Protein 7YDT (pdb70)

Secondary structure (P-SEA, 3-state):
cccccaaaaaaaccccccccccccccccbbbbbbbcccbbbbccccccccccaaaaaaaaaaaaccccccccccccccccaaaaaaaaaaac/cccccaaaaaaaccccccccccccccccbbbbbbbcccbbbbccccccccccaaaaaaaaaaacccccccccccccccccaaaaaaaaaaac

InterPro domains:
  IPR000555 JAB1/MPN/MOV34 metalloenzyme domain [PF01398] (257-356)
  IPR037518 MPN domain [PS50249] (258-393)
  IPR040843 Restriction enzyme adenine methylase associated [PF18755] (59-157)
  IPR050242 JAMM/MPN+ metalloenzymes, peptidase M67A [PTHR10410] (207-485)

Radius of gyration: 17.28 Å; Cα contacts (8 Å, |Δi|>4): 333; chains: 2; bounding box: 40×44×42 Å

B-factor: mean 37.99, std 8.23, range [21.2, 70.8]

Organism: Mus musculus (NCBI:txid10090)

Structure (mmCIF, N/CA/C/O backbone):
data_7YDT
#
_entry.id   7YDT
#
_cell.length_a   37.677
_cell.length_b   62.838
_cell.length_c   112.619
_cell.angle_alpha   90.000
_cell.angle_beta   90.000
_cell.angle_gamma   90.000
#
_symmetry.space_group_name_H-M   'P 21 2 21'
#
loop_
_entity.id
_entity.type
_entity.pdbx_description
1 polymer 'MPN domain containing protein'
2 water water
#
loop_
_atom_site.group_PDB
_atom_site.id
_atom_site.type_symbol
_atom_site.label_atom_id
_atom_site.label_alt_id
_atom_site.label_comp_id
_atom_site.label_asym_id
_atom_site.label_entity_id
_atom_site.label_seq_id
_atom_site.pdbx_PDB_ins_code
_atom_site.Cartn_x
_atom_site.Cartn_y
_atom_site.Cartn_z
_atom_site.occupancy
_atom_site.B_iso_or_equiv
_atom_site.auth_seq_id
_atom_site.auth_comp_id
_atom_site.auth_asym_id
_atom_site.auth_atom_id
_atom_site.pdbx_PDB_model_num
ATOM 1 N N . ARG A 1 63 ? 12.338 -30.465 -2.346 1.000 54.489 62 ARG A N 1
ATOM 2 C CA . ARG A 1 63 ? 12.150 -29.786 -3.670 1.000 54.384 62 ARG A CA 1
ATOM 3 C C . ARG A 1 63 ? 12.960 -28.483 -3.698 1.000 53.343 62 ARG A C 1
ATOM 4 O O . ARG A 1 63 ? 13.697 -28.267 -4.683 1.000 54.356 62 ARG A O 1
ATOM 6 N N . ARG A 1 64 ? 12.826 -27.656 -2.654 0.700 50.589 63 ARG A N 1
ATOM 7 C CA . ARG A 1 64 ? 13.566 -26.376 -2.476 0.700 48.407 63 ARG A CA 1
ATOM 8 C C . ARG A 1 64 ? 15.078 -26.639 -2.491 0.700 46.113 63 ARG A C 1
ATOM 9 O O . ARG A 1 64 ? 15.819 -25.770 -2.988 0.700 45.875 63 ARG A O 1
ATOM 10 N N . ALA A 1 65 ? 15.510 -27.792 -1.967 1.000 44.149 64 ALA A N 1
ATOM 11 C CA . ALA A 1 65 ? 16.928 -28.224 -1.891 1.000 43.905 64 ALA A CA 1
ATOM 12 C C . ALA A 1 65 ? 17.544 -28.293 -3.296 1.000 42.704 64 ALA A C 1
ATOM 14 N N . VAL A 1 66 ? 16.734 -28.687 -4.286 1.000 42.745 65 VAL A N 1
ATOM 15 C CA . VAL A 1 66 ? 17.157 -28.848 -5.710 1.000 42.374 65 VAL A CA 1
ATOM 16 C C . VAL A 1 66 ? 17.240 -27.453 -6.343 1.000 40.383 65 VAL A C 1
ATOM 17 O O . VAL A 1 66 ? 16.216 -26.958 -6.840 1.000 41.771 65 VAL A O 1
ATOM 21 N N . THR A 1 67 ? 18.427 -26.847 -6.306 1.000 38.319 66 THR A N 1
ATOM 22 C CA . THR A 1 67 ? 18.714 -25.478 -6.809 1.000 37.544 66 THR A CA 1
ATOM 23 C C . THR A 1 67 ? 19.368 -25.575 -8.191 1.000 36.433 66 THR A C 1
ATOM 24 O O . THR A 1 67 ? 19.725 -26.701 -8.597 1.000 34.557 66 THR A O 1
ATOM 28 N N . LEU A 1 68 ? 19.526 -24.438 -8.875 1.000 35.737 67 LEU A N 1
ATOM 29 C CA . LEU A 1 68 ? 20.271 -24.341 -10.158 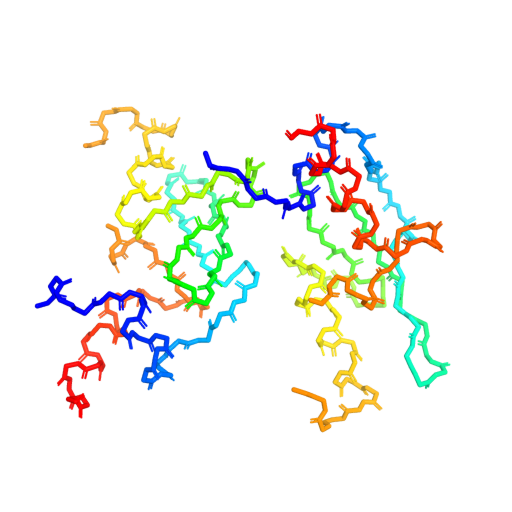1.000 36.210 67 LEU A CA 1
ATOM 30 C C . LEU A 1 68 ? 21.699 -24.856 -9.944 1.000 37.139 67 LEU A C 1
ATOM 31 O O . LEU A 1 68 ? 22.204 -25.561 -10.834 1.000 37.254 67 LEU A O 1
ATOM 36 N N . ARG A 1 69 ? 22.311 -24.523 -8.802 1.000 38.950 68 ARG A N 1
ATOM 37 C CA . ARG A 1 69 ? 23.666 -24.994 -8.402 1.000 40.940 68 ARG A CA 1
ATOM 38 C C . ARG A 1 69 ? 23.711 -26.526 -8.479 1.000 40.433 68 ARG A C 1
ATOM 39 O O . ARG A 1 69 ? 24.661 -27.058 -9.087 1.000 41.384 68 ARG A O 1
ATOM 44 N N . VAL A 1 70 ? 22.719 -27.197 -7.887 1.000 39.277 69 VAL A N 1
ATOM 45 C CA . VAL A 1 70 ? 22.634 -28.687 -7.814 1.000 39.257 69 VAL A CA 1
ATOM 46 C C . VAL A 1 70 ? 22.453 -29.247 -9.231 1.000 38.943 69 VAL A C 1
A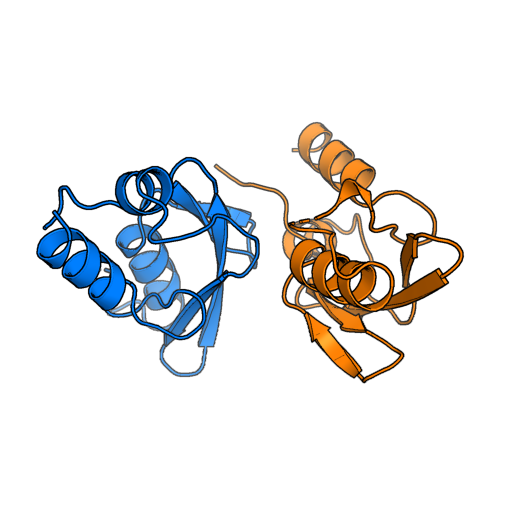TOM 47 O O . VAL A 1 70 ? 23.147 -30.227 -9.566 1.000 38.562 69 VAL A O 1
ATOM 51 N N . LEU A 1 71 ? 21.555 -28.651 -10.026 1.000 37.786 70 LEU A N 1
ATOM 52 C CA . LEU A 1 71 ? 21.242 -29.092 -11.413 1.000 37.013 70 LEU A CA 1
ATOM 53 C C . LEU A 1 71 ? 22.488 -28.944 -12.296 1.000 37.218 70 LEU A C 1
ATOM 54 O O . LEU A 1 71 ? 22.715 -29.829 -13.145 1.000 37.426 70 LEU A O 1
ATOM 59 N N . LEU A 1 72 ? 23.266 -27.876 -12.096 1.000 37.451 71 LEU A N 1
ATOM 60 C CA . LEU A 1 72 ? 24.535 -27.616 -12.830 1.000 38.005 71 LEU A CA 1
ATOM 61 C C . LEU A 1 72 ? 25.578 -28.678 -12.456 1.000 38.474 71 LEU A C 1
ATOM 62 O O . LEU A 1 72 ? 26.187 -29.252 -13.382 1.000 37.823 71 LEU A O 1
ATOM 67 N N . LYS A 1 73 ? 25.754 -28.937 -11.155 1.000 39.045 72 LYS A N 1
ATOM 68 C CA . LYS A 1 73 ? 26.755 -29.892 -10.601 1.000 40.976 72 LYS A CA 1
ATOM 69 C C . LYS A 1 73 ? 26.536 -31.293 -11.192 1.000 41.475 72 LYS A C 1
ATOM 70 O O . LYS A 1 73 ? 27.536 -31.922 -11.584 1.000 43.942 72 LYS A O 1
ATOM 72 N N . ASP A 1 74 ? 25.282 -31.751 -11.268 1.000 42.788 73 ASP A N 1
ATOM 73 C CA . ASP A 1 74 ? 24.912 -33.107 -11.763 1.000 44.338 73 ASP A CA 1
ATOM 74 C C . ASP A 1 74 ? 24.568 -33.047 -13.257 1.000 44.925 73 ASP A C 1
ATOM 75 O O . ASP A 1 74 ? 24.102 -34.073 -13.793 1.000 44.135 73 ASP A O 1
ATOM 80 N N . GLU A 1 75 ? 24.781 -31.889 -13.893 1.000 46.426 74 GLU A N 1
ATOM 81 C CA . GLU A 1 75 ? 24.801 -31.697 -15.371 1.000 46.537 74 GLU A CA 1
ATOM 82 C C . GLU A 1 75 ? 23.412 -31.950 -15.973 1.000 44.255 74 GLU A C 1
ATOM 83 O O . GLU A 1 75 ? 23.347 -32.395 -17.132 1.000 44.832 74 GLU A O 1
ATOM 89 N N . LEU A 1 76 ? 22.345 -31.662 -15.221 1.000 43.303 75 LEU A N 1
ATOM 90 C CA . LEU A 1 76 ? 20.958 -31.549 -15.750 1.000 42.784 75 LEU A CA 1
ATOM 91 C C . LEU A 1 76 ? 20.873 -30.294 -16.630 1.000 41.589 75 LEU A C 1
ATOM 92 O O . LEU A 1 76 ? 20.134 -30.323 -17.630 1.000 39.833 75 LEU A O 1
ATOM 97 N N . LEU A 1 77 ? 21.593 -29.236 -16.240 1.000 40.715 76 LEU A N 1
ATOM 98 C CA . LEU A 1 77 ? 21.694 -27.937 -16.959 1.000 40.952 76 LEU A CA 1
ATOM 99 C C . LEU A 1 77 ? 23.164 -27.659 -17.288 1.000 40.384 76 LEU A C 1
ATOM 100 O O . LEU A 1 77 ? 24.039 -28.172 -16.570 1.000 40.715 76 LEU A O 1
ATOM 105 N N . GLU A 1 78 ? 23.410 -26.870 -18.335 1.000 40.835 77 GLU A N 1
ATOM 106 C CA . GLU A 1 78 ? 24.738 -26.288 -18.662 1.000 41.395 77 GLU A CA 1
ATOM 107 C C . GLU A 1 78 ? 24.686 -24.788 -18.390 1.000 38.165 77 GLU A C 1
ATOM 108 O O . GLU A 1 78 ? 23.642 -24.165 -18.565 1.000 36.679 77 GLU A O 1
ATOM 114 N N . PRO A 1 79 ? 25.804 -24.155 -17.971 1.000 36.524 78 PRO A N 1
ATOM 115 C CA . PRO A 1 79 ? 25.852 -22.699 -17.864 1.000 35.173 78 PRO A CA 1
ATOM 116 C C . PRO A 1 79 ? 25.826 -22.124 -19.285 1.000 34.023 78 PRO A C 1
ATOM 117 O O . PRO A 1 79 ? 26.055 -22.874 -20.220 1.000 32.484 78 PRO A O 1
ATOM 121 N N . GLY A 1 80 ? 25.536 -20.831 -19.424 1.000 33.261 79 GLY A N 1
ATOM 122 C CA . GLY A 1 80 ? 25.552 -20.166 -20.738 1.000 32.463 79 GLY A CA 1
ATOM 123 C C . GLY A 1 80 ? 24.809 -18.847 -20.731 1.000 31.717 79 GLY A C 1
ATOM 124 O O . GLY A 1 80 ? 23.987 -18.617 -19.814 1.000 30.692 79 GLY A O 1
ATOM 125 N N . GLU A 1 81 ? 25.094 -18.021 -21.736 1.000 30.738 80 GLU A N 1
ATOM 126 C CA . GLU A 1 81 ? 24.444 -16.709 -21.963 1.000 31.198 80 GLU A CA 1
ATOM 127 C C . GLU A 1 81 ? 23.087 -16.932 -22.635 1.000 30.578 80 GLU A C 1
ATOM 128 O O . GLU A 1 81 ? 23.020 -17.759 -23.565 1.000 30.526 80 GLU A O 1
ATOM 134 N N . GLY A 1 82 ? 22.061 -16.215 -22.170 1.000 30.072 81 GLY A N 1
ATOM 135 C CA . GLY A 1 82 ? 20.721 -16.142 -22.785 1.000 30.134 81 GLY A CA 1
ATOM 136 C C . GLY A 1 82 ? 20.012 -17.487 -22.867 1.000 30.207 81 GLY A C 1
ATOM 137 O O . GLY A 1 82 ? 19.158 -17.627 -23.764 1.000 31.084 81 GLY A O 1
ATOM 138 N N . VAL A 1 83 ? 20.310 -18.425 -21.958 1.000 29.626 82 VAL A N 1
ATOM 139 C CA . VAL A 1 83 ? 19.707 -19.796 -21.944 1.000 30.219 82 VAL A CA 1
ATOM 140 C C . VAL A 1 83 ? 18.450 -19.808 -21.061 1.000 30.562 82 VAL A C 1
ATOM 141 O O . VAL A 1 83 ? 17.690 -20.797 -21.146 1.000 31.834 82 VAL A O 1
ATOM 145 N N . LEU A 1 84 ? 18.246 -18.777 -20.235 1.000 29.186 83 LEU A N 1
ATOM 146 C CA . LEU A 1 84 ? 17.029 -18.624 -19.394 1.000 29.394 83 LEU A CA 1
ATOM 147 C C . LEU A 1 84 ? 16.129 -17.543 -20.003 1.000 30.110 83 LEU A C 1
ATOM 148 O O . LEU A 1 84 ? 16.669 -16.530 -20.498 1.000 29.921 83 LEU A O 1
ATOM 153 N N . SER A 1 85 ? 14.810 -17.750 -19.960 1.000 30.088 84 SER A N 1
ATOM 154 C CA . SER A 1 85 ? 13.798 -16.807 -20.503 1.000 30.759 84 SER A CA 1
ATOM 155 C C . SER A 1 85 ? 12.536 -16.815 -19.634 1.000 30.240 84 SER A C 1
ATOM 156 O O . SER A 1 85 ? 12.189 -17.882 -19.084 1.000 28.475 84 SER A O 1
ATOM 159 N N . ILE A 1 86 ? 11.905 -15.646 -19.512 1.000 31.105 85 ILE A N 1
ATOM 160 C CA . ILE A 1 86 ? 10.526 -15.449 -18.977 1.000 32.639 85 ILE A CA 1
ATOM 161 C C . ILE A 1 86 ? 9.717 -14.713 -20.049 1.000 34.457 85 ILE A C 1
ATOM 162 O O . ILE A 1 86 ? 10.256 -13.746 -20.628 1.000 33.846 85 ILE A O 1
ATOM 167 N N . TYR A 1 87 ? 8.489 -15.169 -20.308 1.000 36.520 86 TYR A N 1
ATOM 168 C CA . TYR A 1 87 ? 7.441 -14.415 -21.040 1.000 39.091 86 TYR A CA 1
ATOM 169 C C . TYR A 1 87 ? 6.318 -14.085 -20.055 1.000 38.406 86 TYR A C 1
ATOM 170 O O . TYR A 1 87 ? 5.760 -15.019 -19.456 1.000 38.161 86 TYR A O 1
ATOM 179 N N . TYR A 1 88 ? 6.005 -12.800 -19.887 1.000 38.390 87 TYR A N 1
ATOM 180 C CA . TYR A 1 88 ? 4.895 -12.326 -19.025 1.000 37.975 87 TYR A CA 1
ATOM 181 C C . TYR A 1 88 ? 4.206 -11.122 -19.677 1.000 38.111 87 TYR A C 1
ATOM 182 O O . TYR A 1 88 ? 4.868 -10.084 -19.881 1.000 36.354 87 TYR A O 1
ATOM 191 N N . LEU A 1 89 ? 2.911 -11.282 -19.985 1.000 37.784 88 LEU A N 1
ATOM 192 C CA . LEU A 1 89 ? 2.000 -10.243 -20.540 1.000 37.235 88 LEU A CA 1
ATOM 193 C C . LEU A 1 89 ? 2.719 -9.430 -21.623 1.000 36.372 88 LEU A C 1
ATOM 194 O O . LEU A 1 89 ? 2.772 -8.195 -21.500 1.000 37.457 88 LEU A O 1
ATOM 199 N N . GLY A 1 90 ? 3.246 -10.111 -22.642 1.000 36.676 89 GLY A N 1
ATOM 200 C CA . GLY A 1 90 ? 3.802 -9.487 -23.858 1.000 38.174 89 GLY A CA 1
ATOM 201 C C . GLY A 1 90 ? 5.304 -9.251 -23.783 1.000 38.767 89 GLY A C 1
ATOM 202 O O . GLY A 1 90 ? 5.922 -9.122 -24.863 1.000 39.457 89 GLY A O 1
ATOM 203 N N . ARG A 1 91 ? 5.881 -9.184 -22.577 1.000 37.497 90 ARG A N 1
ATOM 204 C CA . ARG A 1 91 ? 7.313 -8.834 -22.373 1.000 36.596 90 ARG A CA 1
ATOM 205 C C . ARG A 1 91 ? 8.149 -10.109 -22.222 1.000 35.928 90 ARG A C 1
ATOM 206 O O . ARG A 1 91 ? 7.779 -10.979 -21.405 1.000 35.322 90 ARG A O 1
ATOM 214 N N . LYS A 1 92 ? 9.243 -10.193 -22.983 1.000 34.315 91 LYS A N 1
ATOM 215 C CA . LYS A 1 92 ? 10.246 -11.286 -22.916 1.000 34.150 91 LYS A CA 1
ATOM 216 C C . LYS A 1 92 ? 11.441 -10.790 -22.090 1.000 32.010 91 LYS A C 1
ATOM 217 O O . LYS A 1 92 ? 11.894 -9.657 -22.329 1.000 30.861 91 LYS A O 1
ATOM 221 N N . PHE A 1 93 ? 11.900 -11.600 -21.133 1.000 30.224 92 PHE A N 1
ATOM 222 C CA . PHE A 1 93 ? 13.116 -11.363 -20.310 1.000 28.390 92 PHE A CA 1
ATOM 223 C C . PHE A 1 93 ? 14.104 -12.503 -20.573 1.000 27.567 92 PHE A C 1
ATOM 224 O O . PHE A 1 93 ? 13.669 -13.672 -20.563 1.000 26.149 92 PHE A O 1
ATOM 232 N N . THR A 1 94 ? 15.379 -12.172 -20.805 1.000 27.292 93 THR A N 1
ATOM 233 C CA . THR A 1 94 ? 16.470 -13.137 -21.115 1.000 27.742 93 THR A CA 1
ATOM 234 C C . THR A 1 94 ? 17.515 -13.110 -19.994 1.000 27.706 93 THR A C 1
ATOM 235 O O . THR A 1 94 ? 17.894 -11.998 -19.557 1.000 26.269 93 THR A O 1
ATOM 239 N N . GLY A 1 95 ? 17.974 -14.288 -19.561 1.000 26.904 94 GLY A N 1
ATOM 240 C CA . GLY A 1 95 ? 18.929 -14.442 -18.448 1.000 26.245 94 GLY A CA 1
ATOM 241 C C . GLY A 1 95 ? 20.123 -15.304 -18.822 1.000 26.016 94 GLY A C 1
ATOM 242 O O . GLY A 1 95 ? 19.937 -16.308 -19.543 1.000 25.808 94 GLY A O 1
ATOM 243 N N . ASP A 1 96 ? 21.311 -14.930 -18.342 1.000 25.862 95 ASP A N 1
ATOM 244 C CA . ASP A 1 96 ? 22.543 -15.757 -18.426 1.000 25.475 95 ASP A CA 1
ATOM 245 C C . ASP A 1 96 ? 22.611 -16.618 -17.162 1.000 25.569 95 ASP A C 1
ATOM 246 O O . ASP A 1 96 ? 22.375 -16.070 -16.070 1.000 25.027 95 ASP A O 1
ATOM 251 N N . LEU A 1 97 ? 22.877 -17.918 -17.312 1.000 26.136 96 LEU A N 1
ATOM 252 C CA . LEU A 1 97 ? 23.067 -18.855 -16.173 1.000 27.881 96 LEU A CA 1
ATOM 253 C C . LEU A 1 97 ? 24.568 -18.985 -15.901 1.000 29.249 96 LEU A C 1
ATOM 254 O O . LEU A 1 97 ? 25.283 -19.503 -16.777 1.000 28.662 96 LEU A O 1
ATOM 259 N N . GLN A 1 98 ? 25.013 -18.501 -14.741 1.000 31.319 97 GLN A N 1
ATOM 260 C CA . GLN A 1 98 ? 26.425 -18.576 -14.282 1.000 33.670 97 GLN A CA 1
ATOM 261 C C . GLN A 1 98 ? 26.675 -19.968 -13.691 1.000 34.759 97 GLN A C 1
ATOM 262 O O . GLN A 1 98 ? 25.693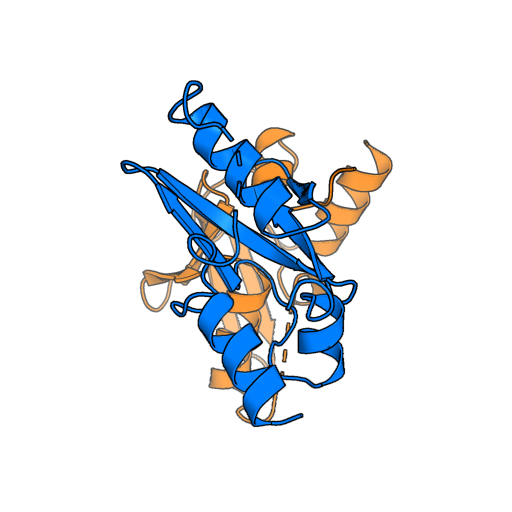 -20.625 -13.277 1.000 33.070 97 GLN A O 1
ATOM 268 N N . LEU A 1 99 ? 27.939 -20.400 -13.648 1.000 36.984 98 LEU A N 1
ATOM 269 C CA . LEU A 1 99 ? 28.334 -21.734 -13.117 1.000 39.180 98 LEU A CA 1
ATOM 270 C C . LEU A 1 99 ? 27.956 -21.833 -11.632 1.000 38.396 98 LEU A C 1
ATOM 271 O O . LEU A 1 99 ? 27.657 -22.951 -11.182 1.000 39.882 98 LEU A O 1
ATOM 276 N N . ASP A 1 100 ? 27.928 -20.705 -10.913 1.000 37.760 99 ASP A N 1
ATOM 277 C CA . ASP A 1 100 ? 27.603 -20.646 -9.461 1.000 38.368 99 ASP A CA 1
ATOM 278 C C . ASP A 1 100 ? 26.082 -20.710 -9.242 1.000 37.143 99 ASP A C 1
ATOM 279 O O . ASP A 1 100 ? 25.665 -20.708 -8.069 1.000 37.262 99 ASP A O 1
ATOM 284 N N . GLY A 1 101 ? 25.283 -20.751 -10.315 1.000 35.572 100 GLY A N 1
ATOM 285 C CA . GLY A 1 101 ? 23.816 -20.915 -10.249 1.000 34.664 100 GLY A CA 1
ATOM 286 C C . GLY A 1 101 ? 23.072 -19.587 -10.196 1.000 34.149 100 GLY A C 1
ATOM 287 O O . GLY A 1 101 ? 21.823 -19.617 -10.174 1.000 34.164 100 GLY A O 1
ATOM 288 N N . ARG A 1 102 ? 23.789 -18.460 -10.179 1.000 33.842 101 ARG A N 1
ATOM 289 C CA . ARG A 1 102 ? 23.186 -17.099 -10.192 1.000 34.824 101 ARG A CA 1
ATOM 290 C C . ARG A 1 102 ? 22.752 -16.750 -11.621 1.000 32.773 101 ARG A C 1
ATOM 291 O O . ARG A 1 102 ? 23.324 -17.320 -12.574 1.000 30.995 101 ARG A O 1
ATOM 299 N N . ILE A 1 103 ? 21.770 -15.852 -11.748 1.000 30.430 102 ILE A N 1
ATOM 300 C CA . ILE A 1 103 ? 21.141 -15.448 -13.041 1.000 29.352 102 ILE A CA 1
ATOM 301 C C . ILE A 1 103 ? 21.486 -13.984 -13.320 1.000 28.814 102 ILE A C 1
ATOM 302 O O . ILE A 1 103 ? 21.242 -13.142 -12.435 1.000 28.955 102 ILE A O 1
ATOM 307 N N . VAL A 1 104 ? 22.022 -13.700 -14.509 1.000 27.696 103 VAL A N 1
ATOM 308 C CA . VAL A 1 104 ? 22.265 -12.315 -15.005 1.000 27.962 103 VAL A CA 1
ATOM 309 C C . VAL A 1 104 ? 21.111 -11.936 -15.937 1.000 27.526 103 VAL A C 1
ATOM 310 O O . VAL A 1 104 ? 20.986 -12.563 -17.005 1.000 27.822 103 VAL A O 1
ATOM 314 N N . TRP A 1 105 ? 20.300 -10.954 -15.545 1.000 27.069 104 TRP A N 1
ATOM 315 C CA . TRP A 1 105 ? 19.266 -10.352 -16.424 1.000 27.961 104 TRP A CA 1
ATOM 316 C C . TRP A 1 105 ? 19.979 -9.513 -17.489 1.000 27.649 104 TRP A C 1
ATOM 317 O O . TRP A 1 105 ? 20.609 -8.506 -17.119 1.000 28.562 104 TRP A O 1
ATOM 328 N N . GLN A 1 106 ? 19.903 -9.936 -18.753 1.000 27.840 105 GLN A N 1
ATOM 329 C CA . GLN A 1 106 ? 20.694 -9.366 -19.877 1.000 28.458 105 GLN A CA 1
ATOM 330 C C . GLN A 1 106 ? 20.440 -7.859 -20.013 1.000 28.358 105 GLN A C 1
ATOM 331 O O . GLN A 1 106 ? 21.405 -7.136 -20.328 1.000 28.161 105 GLN A O 1
ATOM 337 N N . GLU A 1 107 ? 19.200 -7.403 -19.797 1.000 28.494 106 GLU A N 1
ATOM 338 C CA . GLU A 1 107 ? 18.773 -6.011 -20.103 1.000 28.726 106 GLU A CA 1
ATOM 339 C C . GLU A 1 107 ? 19.536 -5.014 -19.222 1.000 28.357 106 GLU A C 1
ATOM 340 O O . GLU A 1 107 ? 19.946 -3.969 -19.760 1.000 29.243 106 GLU A O 1
ATOM 346 N N . THR A 1 108 ? 19.714 -5.316 -17.930 1.000 27.833 107 THR A N 1
ATOM 347 C CA . THR A 1 108 ? 20.321 -4.401 -16.923 1.000 27.888 107 THR A CA 1
ATOM 348 C C . THR A 1 108 ? 21.656 -4.940 -16.392 1.000 27.837 107 THR A C 1
ATOM 349 O O . THR A 1 108 ? 22.399 -4.141 -15.803 1.000 27.491 107 THR A O 1
ATOM 353 N N . GLY A 1 109 ? 21.931 -6.239 -16.552 1.000 27.668 108 GLY A N 1
ATOM 354 C CA . GLY A 1 109 ? 23.123 -6.905 -15.992 1.000 27.540 108 GLY A CA 1
ATOM 355 C C . GLY A 1 109 ? 22.977 -7.194 -14.505 1.000 28.480 108 GLY A C 1
ATOM 356 O O . GLY A 1 109 ? 23.962 -7.650 -13.897 1.000 27.509 108 GLY A O 1
ATOM 357 N N . GLN A 1 110 ? 21.796 -6.953 -13.926 1.000 29.398 109 GLN A N 1
ATOM 358 C CA . GLN A 1 110 ? 21.524 -7.215 -12.488 1.000 30.578 109 GLN A CA 1
ATOM 359 C C . GLN A 1 110 ? 21.608 -8.724 -12.245 1.000 30.647 109 GLN A C 1
ATOM 360 O O . GLN A 1 110 ? 21.033 -9.485 -13.046 1.000 30.291 109 GLN A O 1
ATOM 366 N N . VAL A 1 111 ? 22.310 -9.129 -11.185 1.000 31.373 110 VAL A N 1
ATOM 367 C CA . VAL A 1 111 ? 22.536 -10.556 -10.813 1.000 32.145 110 VAL A CA 1
ATOM 368 C C . VAL A 1 111 ? 21.494 -10.94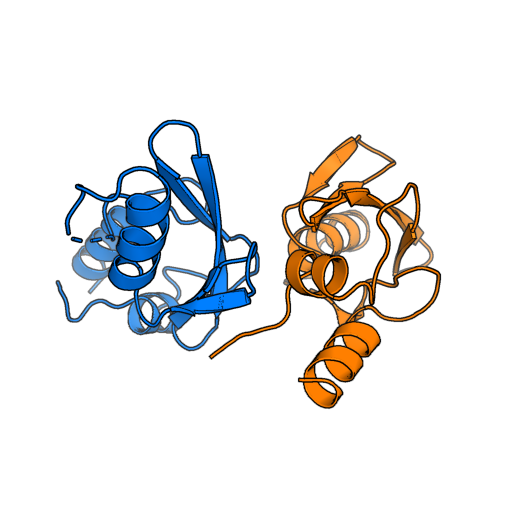4 -9.759 1.000 31.912 110 VAL A C 1
ATOM 369 O O . VAL A 1 111 ? 21.354 -10.205 -8.765 1.000 32.827 110 VAL A O 1
ATOM 373 N N . PHE A 1 112 ? 20.784 -12.053 -9.987 1.000 30.895 111 PHE A N 1
ATOM 374 C CA . PHE A 1 112 ? 19.747 -12.607 -9.078 1.000 30.987 111 PHE A CA 1
ATOM 375 C C . PHE A 1 112 ? 20.227 -13.961 -8.555 1.000 30.861 111 PHE A C 1
ATOM 376 O O . PHE A 1 112 ? 20.944 -14.674 -9.286 1.000 29.623 111 PHE A O 1
ATOM 384 N N . ASN A 1 113 ? 19.845 -14.295 -7.321 1.000 31.695 112 ASN A N 1
ATOM 385 C CA . ASN A 1 113 ? 20.358 -15.481 -6.584 1.000 32.862 112 ASN A CA 1
ATOM 386 C C . ASN A 1 113 ? 19.502 -16.715 -6.885 1.000 31.847 112 ASN A C 1
ATOM 387 O O . ASN A 1 113 ? 19.972 -17.823 -6.579 1.000 31.834 112 ASN A O 1
ATOM 392 N N . SER A 1 114 ? 18.309 -16.539 -7.463 1.000 30.957 113 SER A N 1
ATOM 393 C CA . SER A 1 114 ? 17.336 -17.634 -7.705 1.000 30.795 113 SER A CA 1
ATOM 394 C C . SER A 1 114 ? 16.421 -17.302 -8.882 1.000 30.852 113 SER A C 1
ATOM 395 O O . SER A 1 114 ? 16.249 -16.134 -9.236 1.000 29.403 113 SER A O 1
ATOM 398 N N . PRO A 1 115 ? 15.816 -18.330 -9.522 1.000 30.705 114 PRO A N 1
ATOM 399 C CA . PRO A 1 115 ? 14.759 -18.122 -10.514 1.000 31.578 114 PRO A CA 1
ATOM 400 C C . PRO A 1 115 ? 13.603 -17.254 -9.993 1.000 32.402 114 PRO A C 1
ATOM 401 O O . PRO A 1 115 ? 13.150 -16.382 -10.719 1.000 31.616 114 PRO A O 1
ATOM 405 N N . SER A 1 116 ? 13.160 -17.516 -8.757 1.000 33.143 115 SER A N 1
ATOM 406 C CA . SER A 1 116 ? 12.040 -16.807 -8.084 1.000 33.693 115 SER A CA 1
ATOM 407 C C . SER A 1 116 ? 12.369 -15.317 -7.940 1.000 32.487 115 SER A C 1
ATOM 408 O O . SER A 1 116 ? 11.499 -14.497 -8.269 1.000 31.755 115 SER A O 1
ATOM 411 N N . ALA A 1 117 ? 13.580 -14.988 -7.477 1.000 31.975 116 ALA A N 1
ATOM 412 C CA . ALA A 1 117 ? 14.056 -13.597 -7.282 1.000 31.605 116 ALA A CA 1
ATOM 413 C C . ALA A 1 117 ? 14.014 -12.845 -8.620 1.000 31.373 116 ALA A C 1
ATOM 414 O O . ALA A 1 117 ? 13.489 -11.717 -8.655 1.000 31.851 116 ALA A O 1
ATOM 416 N N . TRP A 1 118 ? 14.534 -13.457 -9.687 1.000 29.758 117 TRP A N 1
ATOM 417 C CA . TRP A 1 118 ? 14.557 -12.868 -11.052 1.000 28.892 117 TRP A CA 1
ATOM 418 C C . TRP A 1 118 ? 13.124 -12.715 -11.582 1.000 29.022 117 TRP A C 1
ATOM 419 O O . TRP A 1 118 ? 12.803 -11.632 -12.114 1.000 28.886 117 TRP A O 1
ATOM 430 N N . ALA A 1 119 ? 12.297 -13.752 -11.435 1.000 29.361 118 ALA A N 1
ATOM 431 C CA . ALA A 1 119 ? 10.911 -13.802 -11.960 1.000 30.210 118 ALA A CA 1
ATOM 432 C C . ALA A 1 119 ? 10.047 -12.729 -11.281 1.000 30.978 118 ALA A C 1
ATOM 433 O O . ALA A 1 119 ? 9.320 -12.024 -12.003 1.000 30.562 118 ALA A O 1
ATOM 435 N N . THR A 1 120 ? 10.122 -12.593 -9.952 1.000 32.602 119 THR A N 1
ATOM 436 C CA . THR A 1 120 ? 9.302 -11.617 -9.178 1.000 33.633 119 THR A CA 1
ATOM 437 C C . THR A 1 120 ? 9.687 -10.191 -9.590 1.000 34.169 119 THR A C 1
ATOM 438 O O . THR A 1 120 ? 8.772 -9.366 -9.771 1.000 35.741 119 THR A O 1
ATOM 442 N N . HIS A 1 121 ? 10.984 -9.916 -9.751 1.000 33.456 120 HIS A N 1
ATOM 443 C CA . HIS A 1 121 ? 11.508 -8.591 -10.177 1.000 33.244 120 HIS A CA 1
ATOM 444 C C . HIS A 1 121 ? 10.950 -8.232 -11.560 1.000 33.135 120 HIS A C 1
ATOM 445 O O . HIS A 1 121 ? 10.387 -7.131 -11.695 1.000 33.010 120 HIS A O 1
ATOM 452 N N . CYS A 1 122 ? 11.098 -9.133 -12.537 1.000 33.309 121 CYS A N 1
ATOM 453 C CA . CYS A 1 122 ? 10.705 -8.935 -13.962 1.000 33.923 121 CYS A CA 1
ATOM 454 C C . CYS A 1 122 ? 9.190 -8.721 -14.088 1.000 34.445 121 CYS A C 1
ATOM 455 O O . CYS A 1 122 ? 8.781 -7.835 -14.860 1.000 33.829 121 CYS A O 1
ATOM 458 N N . LYS A 1 123 ? 8.391 -9.506 -13.368 1.000 36.148 122 LYS A N 1
ATOM 459 C CA . LYS A 1 123 ? 6.905 -9.473 -13.455 1.000 38.568 122 LYS A CA 1
ATOM 460 C C . LYS A 1 123 ? 6.364 -8.195 -12.796 1.000 38.823 122 LYS A C 1
ATOM 461 O O . LYS A 1 123 ? 5.358 -7.672 -13.302 1.000 38.617 122 LYS A O 1
ATOM 467 N N . LYS A 1 124 ? 7.010 -7.704 -11.732 1.000 40.871 123 LYS A N 1
ATOM 468 C CA . LYS A 1 124 ? 6.594 -6.476 -10.993 1.000 42.533 123 LYS A CA 1
ATOM 469 C C . LYS A 1 124 ? 6.760 -5.236 -11.881 1.000 41.561 123 LYS A C 1
ATOM 470 O O . LYS A 1 124 ? 5.959 -4.295 -11.724 1.000 40.937 123 LYS A O 1
ATOM 476 N N . LEU A 1 125 ? 7.760 -5.227 -12.769 1.000 39.610 124 LEU A N 1
ATOM 477 C CA . LEU A 1 125 ? 8.004 -4.119 -13.733 1.000 38.650 124 LEU A CA 1
ATOM 478 C C . LEU A 1 125 ? 6.819 -4.017 -14.702 1.000 37.461 124 LEU A C 1
ATOM 479 O O . LEU A 1 125 ? 6.464 -2.888 -15.081 1.000 36.117 124 LEU A O 1
ATOM 484 N N . VAL A 1 126 ? 6.237 -5.159 -15.077 1.000 37.625 125 VAL A N 1
ATOM 485 C CA . VAL A 1 126 ? 5.089 -5.260 -16.028 1.000 38.752 125 VAL A CA 1
ATOM 486 C C . VAL A 1 126 ? 3.781 -5.033 -15.258 1.000 40.508 125 VAL A C 1
ATOM 487 O O . VAL A 1 126 ? 2.947 -4.242 -15.739 1.000 40.694 125 VAL A O 1
ATOM 491 N N . ASN A 1 127 ? 3.622 -5.708 -14.113 1.000 42.292 126 ASN A N 1
ATOM 492 C CA . ASN A 1 127 ? 2.388 -5.719 -13.279 1.000 44.347 126 ASN A CA 1
ATOM 493 C C . ASN A 1 127 ? 2.784 -5.613 -11.807 1.000 46.668 126 ASN A C 1
ATOM 494 O O . ASN A 1 127 ? 2.985 -6.631 -11.149 1.000 46.854 126 ASN A O 1
ATOM 499 N N . PRO A 1 128 ? 2.912 -4.384 -11.248 1.000 50.587 127 PRO A N 1
ATOM 500 C CA . PRO A 1 128 ? 3.330 -4.195 -9.854 1.000 53.461 127 PRO A CA 1
ATOM 501 C C . PRO A 1 128 ? 2.457 -4.880 -8.787 1.000 57.234 127 PRO A C 1
ATOM 502 O O . PRO A 1 128 ? 2.919 -4.998 -7.665 1.000 59.612 127 PRO A O 1
ATOM 506 N N . ALA A 1 129 ? 1.235 -5.295 -9.141 1.000 59.677 128 ALA A N 1
ATOM 507 C CA . ALA A 1 129 ? 0.294 -6.020 -8.253 1.000 62.447 128 ALA A CA 1
ATOM 508 C C . ALA A 1 129 ? 0.812 -7.438 -7.979 1.000 65.256 128 ALA A C 1
ATOM 509 O O . ALA A 1 129 ? 0.715 -7.885 -6.818 1.000 68.298 128 ALA A O 1
ATOM 511 N N . LYS A 1 130 ? 1.335 -8.116 -9.009 1.000 66.283 129 LYS A N 1
ATOM 512 C CA . LYS A 1 130 ? 1.822 -9.523 -8.939 1.000 66.710 129 LYS A CA 1
ATOM 513 C C . LYS A 1 130 ? 2.842 -9.643 -7.797 1.000 67.202 129 LYS A C 1
ATOM 514 O O . LYS A 1 130 ? 3.874 -8.943 -7.853 1.000 70.798 129 LYS A O 1
ATOM 518 N N . LYS A 1 131 ? 2.549 -10.481 -6.797 0.400 65.653 130 LYS A N 1
ATOM 519 C CA . LYS A 1 131 ? 3.409 -10.714 -5.605 0.200 64.041 130 LYS A CA 1
ATOM 524 N N . GLY A 1 135 ? 8.412 -18.804 -10.035 1.000 43.651 134 GLY A N 1
ATOM 525 C CA . GLY A 1 135 ? 9.831 -18.812 -10.441 1.000 42.605 134 GLY A CA 1
ATOM 526 C C . GLY A 1 135 ? 10.170 -20.016 -11.304 1.000 43.194 134 GLY A C 1
ATOM 527 O O . GLY A 1 135 ? 10.549 -19.822 -12.474 1.000 43.536 134 GLY A O 1
ATOM 528 N N . TRP A 1 136 ? 10.033 -21.224 -10.753 1.000 42.702 135 TRP A N 1
ATOM 529 C CA . TRP A 1 136 ? 10.416 -22.498 -11.420 1.000 42.213 135 TRP A CA 1
ATOM 530 C C . TRP A 1 136 ? 9.373 -22.896 -12.476 1.000 41.658 135 TRP A C 1
ATOM 531 O O . TRP A 1 136 ? 9.714 -23.719 -13.352 1.000 41.492 135 TRP A O 1
ATOM 542 N N . ALA A 1 137 ? 8.165 -22.324 -12.410 1.000 40.440 136 ALA A N 1
ATOM 543 C CA . ALA A 1 137 ? 7.061 -22.542 -13.377 1.000 40.277 136 ALA A CA 1
ATOM 544 C C . ALA A 1 137 ? 7.192 -21.568 -14.560 1.000 39.639 136 ALA A C 1
ATOM 545 O O . ALA A 1 137 ? 6.896 -21.981 -15.698 0.500 38.979 136 ALA A O 1
ATOM 547 N N . SER A 1 138 ? 7.625 -20.329 -14.294 1.000 39.185 137 SER A N 1
ATOM 548 C CA . SER A 1 138 ? 7.684 -19.204 -15.267 1.000 38.667 137 SER A CA 1
ATOM 549 C C . SER A 1 138 ? 9.010 -19.209 -16.038 1.000 36.710 137 SER A C 1
ATOM 550 O O . SER A 1 138 ? 8.980 -18.962 -17.257 1.000 36.476 137 SER A O 1
ATOM 553 N N . VAL A 1 139 ? 10.131 -19.444 -15.350 1.000 34.207 138 VAL A N 1
ATOM 554 C CA . VAL A 1 139 ? 11.495 -19.417 -15.956 1.000 33.141 138 VAL A CA 1
ATOM 555 C C . VAL A 1 139 ? 11.677 -20.690 -16.790 1.000 32.761 138 VAL A C 1
ATOM 556 O O . VAL A 1 139 ? 11.406 -21.791 -16.267 1.000 31.365 138 VAL A O 1
ATOM 560 N N . LYS A 1 140 ? 12.126 -20.535 -18.037 1.000 33.012 139 LYS A N 1
ATOM 561 C CA . LYS A 1 140 ? 12.368 -21.651 -18.986 1.000 34.008 139 LYS A CA 1
ATOM 562 C C . LYS A 1 140 ? 13.864 -21.715 -19.317 1.000 33.666 139 LYS A C 1
ATOM 563 O O . LYS A 1 140 ? 14.500 -20.646 -19.441 1.000 30.918 139 LYS A O 1
ATOM 569 N N . TYR A 1 141 ? 14.403 -22.933 -19.406 1.000 33.544 140 TYR A N 1
ATOM 570 C CA . TYR A 1 141 ? 15.785 -23.234 -19.857 1.000 34.769 140 TYR A CA 1
ATOM 571 C C . TYR A 1 141 ? 15.706 -23.855 -21.253 1.000 36.547 140 TYR A C 1
ATOM 572 O O . TYR A 1 141 ? 15.197 -24.987 -21.378 1.000 35.441 140 TYR A O 1
ATOM 581 N N . LYS A 1 142 ? 16.172 -23.121 -22.267 1.000 40.180 141 LYS A N 1
ATOM 582 C CA . LYS A 1 142 ? 16.140 -23.548 -23.689 1.000 42.361 141 LYS A CA 1
ATOM 583 C C . LYS A 1 142 ? 14.737 -24.087 -24.009 1.000 42.178 141 LYS A C 1
ATOM 584 O O . LYS A 1 142 ? 14.639 -25.216 -24.521 1.000 42.291 141 LYS A O 1
ATOM 590 N N . GLY A 1 143 ? 13.695 -23.320 -23.667 1.000 42.219 142 GLY A N 1
ATOM 591 C CA . GLY A 1 143 ? 12.298 -23.573 -24.078 1.000 43.330 142 GLY A CA 1
ATOM 592 C C . GLY A 1 143 ? 11.537 -24.539 -23.178 1.000 43.541 142 GLY A C 1
ATOM 593 O O . GLY A 1 143 ? 10.348 -24.776 -23.469 1.000 44.040 142 GLY A O 1
ATOM 594 N N . GLN A 1 144 ? 12.165 -25.085 -22.129 1.000 44.595 143 GLN A N 1
ATOM 595 C CA . GLN A 1 144 ? 11.521 -26.031 -21.172 1.000 44.544 143 GLN A CA 1
ATOM 596 C C . GLN A 1 144 ? 11.484 -25.401 -19.774 1.000 42.618 143 GLN A C 1
ATOM 597 O O . GLN A 1 144 ? 12.513 -24.841 -19.359 1.000 40.649 143 GLN A O 1
ATOM 603 N N . LYS A 1 145 ? 10.349 -25.512 -19.075 1.000 41.865 144 LYS A N 1
ATOM 604 C CA . LYS A 1 145 ? 10.158 -25.004 -17.689 1.000 42.281 144 LYS A CA 1
ATOM 605 C C . LYS A 1 145 ? 11.211 -25.635 -16.769 1.000 39.563 144 LYS A C 1
ATOM 606 O O . LYS A 1 145 ? 11.445 -26.851 -16.894 1.000 38.360 144 LYS A O 1
ATOM 612 N N . LEU A 1 146 ? 11.821 -24.838 -15.885 1.000 37.930 145 LEU A N 1
ATOM 613 C CA . LEU A 1 146 ? 12.860 -25.301 -14.920 1.000 37.948 145 LEU A CA 1
ATOM 614 C C . LEU A 1 146 ? 12.290 -26.409 -14.023 1.000 37.770 145 LEU A C 1
ATOM 615 O O . LEU A 1 146 ? 13.069 -27.305 -13.650 1.000 37.286 145 LEU A O 1
ATOM 620 N N . ASP A 1 147 ? 10.996 -26.337 -13.687 1.000 38.185 146 ASP A N 1
ATOM 621 C CA . ASP A 1 147 ? 10.254 -27.366 -12.905 1.000 41.111 146 ASP A CA 1
ATOM 622 C C . ASP A 1 147 ? 10.483 -28.764 -13.501 1.000 40.319 146 ASP A C 1
ATOM 623 O O . ASP A 1 147 ? 10.556 -29.725 -12.712 1.000 39.363 146 ASP A O 1
ATOM 628 N N . LYS A 1 148 ? 10.579 -28.870 -14.832 1.000 40.205 147 LYS A N 1
ATOM 629 C CA . LYS A 1 148 ? 10.797 -30.147 -15.566 1.000 41.297 147 LYS A CA 1
ATOM 630 C C . LYS A 1 148 ? 12.178 -30.720 -15.223 1.000 40.434 147 LYS A C 1
ATOM 631 O O . LYS A 1 148 ? 12.311 -31.955 -15.217 1.000 40.322 147 LYS A O 1
ATOM 637 N N . TYR A 1 149 ? 13.168 -29.857 -14.970 1.000 39.736 148 TYR A N 1
ATOM 638 C CA . TYR A 1 149 ? 14.567 -30.246 -14.643 1.000 38.737 148 TYR A CA 1
ATOM 639 C C . TYR A 1 149 ? 14.659 -30.634 -13.164 1.000 38.784 148 TYR A C 1
ATOM 640 O O . TYR A 1 149 ? 15.394 -31.590 -12.850 1.000 37.349 148 TYR A O 1
ATOM 649 N N . LYS A 1 150 ? 13.935 -29.922 -12.295 1.000 39.195 149 LYS A N 1
ATOM 650 C CA . LYS A 1 150 ? 13.808 -30.245 -10.848 1.000 40.310 149 LYS A CA 1
ATOM 651 C C . LYS A 1 150 ? 13.235 -31.663 -10.710 1.000 40.560 149 LYS A C 1
ATOM 652 O O . LYS A 1 150 ? 13.889 -32.503 -10.061 1.000 39.901 149 LYS A O 1
ATOM 658 N N . ALA A 1 151 ? 12.073 -31.916 -11.322 1.000 40.769 150 ALA A N 1
ATOM 659 C CA . ALA A 1 151 ? 11.373 -33.224 -11.331 1.000 41.572 150 ALA A CA 1
ATOM 660 C C . ALA A 1 151 ? 12.299 -34.316 -11.887 1.000 42.540 150 ALA A C 1
ATOM 661 O O . ALA A 1 151 ? 12.317 -35.424 -11.314 1.000 43.857 150 ALA A O 1
ATOM 663 N N . ALA A 1 152 ? 13.044 -34.007 -12.955 1.000 41.871 151 ALA A N 1
ATOM 664 C CA . ALA A 1 152 ? 13.983 -34.928 -13.640 1.000 42.313 151 ALA A CA 1
ATOM 665 C C . ALA A 1 152 ? 15.155 -35.284 -12.717 1.000 43.573 151 ALA A C 1
ATOM 666 O O . ALA A 1 152 ? 15.622 -36.439 -12.784 1.000 43.651 151 ALA A O 1
ATOM 668 N N . TRP A 1 153 ? 15.621 -34.333 -11.900 1.000 44.229 152 TRP A N 1
ATOM 669 C CA . TRP A 1 153 ? 16.695 -34.551 -10.893 1.000 44.726 152 TRP A CA 1
ATOM 670 C C . TRP A 1 153 ? 16.207 -35.529 -9.817 1.000 46.422 152 TRP A C 1
ATOM 671 O O . TRP A 1 153 ? 16.972 -36.448 -9.462 1.000 46.920 152 TRP A O 1
ATOM 682 N N . LEU A 1 154 ? 14.987 -35.319 -9.312 1.000 48.887 153 LEU A N 1
ATOM 683 C CA . LEU A 1 154 ? 14.354 -36.156 -8.257 1.000 51.464 153 LEU A CA 1
ATOM 684 C C . LEU A 1 154 ? 14.190 -37.590 -8.776 1.000 54.210 153 LEU A C 1
ATOM 685 O O . LEU A 1 154 ? 14.574 -38.523 -8.044 1.000 57.033 153 LEU A O 1
ATOM 688 N N . ARG A 1 155 ? 13.672 -37.748 -10.000 1.000 55.608 154 ARG A N 1
ATOM 689 C CA . ARG A 1 155 ? 13.442 -39.062 -10.663 1.000 55.748 154 ARG A CA 1
ATOM 690 C C . ARG A 1 155 ? 14.780 -39.752 -10.966 1.000 58.134 154 ARG A C 1
ATOM 691 O O . ARG A 1 155 ? 14.775 -40.992 -11.080 1.000 61.787 154 ARG A O 1
ATOM 697 N N . ARG A 1 156 ? 15.871 -38.989 -11.101 1.000 58.947 155 ARG A N 1
ATOM 698 C CA . ARG A 1 156 ? 17.242 -39.512 -11.361 1.000 58.936 155 ARG A CA 1
ATOM 699 C C . ARG A 1 156 ? 17.942 -39.813 -10.028 1.000 60.066 155 ARG A C 1
ATOM 700 O O . ARG A 1 156 ? 18.719 -40.788 -9.982 1.000 61.656 155 ARG A O 1
ATOM 708 N N . HIS A 1 157 ? 17.690 -39.001 -8.995 0.700 59.140 156 HIS A N 1
ATOM 709 C CA . HIS A 1 157 ? 18.264 -39.142 -7.628 0.700 57.399 156 HIS A CA 1
ATOM 710 C C . HIS A 1 157 ? 19.771 -38.858 -7.665 0.700 56.746 156 HIS A C 1
ATOM 711 O O . HIS A 1 157 ? 20.212 -37.757 -7.996 0.700 55.546 156 HIS A O 1
ATOM 712 N N . ARG B 1 63 ? 24.853 -5.744 -7.111 1.000 47.823 62 ARG B N 1
ATOM 713 C CA . ARG B 1 63 ? 25.539 -6.840 -7.865 1.000 47.367 62 ARG B CA 1
ATOM 714 C C . ARG B 1 63 ? 25.108 -6.784 -9.337 1.000 46.065 62 ARG B C 1
ATOM 715 O O . ARG B 1 63 ? 23.938 -7.117 -9.622 1.000 45.502 62 ARG B O 1
ATOM 717 N N . ARG B 1 64 ? 26.019 -6.366 -10.225 1.000 44.090 63 ARG B N 1
ATOM 718 C CA . ARG B 1 64 ? 25.778 -6.206 -11.686 1.000 42.105 63 ARG B CA 1
ATOM 719 C C . ARG B 1 64 ? 26.932 -6.847 -12.470 1.000 39.785 63 ARG B C 1
ATOM 720 O O . ARG B 1 64 ? 28.096 -6.640 -12.080 1.000 41.303 63 ARG B O 1
ATOM 722 N N . ALA B 1 65 ? 26.612 -7.602 -13.527 1.000 36.882 64 ALA B N 1
ATOM 723 C CA . ALA B 1 65 ? 27.575 -8.233 -14.460 1.000 34.344 64 ALA B CA 1
ATOM 724 C C . ALA B 1 65 ? 27.451 -7.569 -15.835 1.000 32.773 64 ALA B C 1
ATOM 725 O O . ALA B 1 65 ? 26.426 -6.898 -16.081 1.000 32.341 64 ALA B O 1
ATOM 727 N N . VAL B 1 66 ? 28.454 -7.758 -16.697 1.000 30.553 65 VAL B N 1
ATOM 728 C CA . VAL B 1 66 ? 28.534 -7.116 -18.041 1.000 29.418 65 VAL B CA 1
ATOM 729 C C . VAL B 1 66 ? 27.752 -7.956 -19.058 1.000 28.051 65 VAL B C 1
ATOM 730 O O . VAL B 1 66 ? 27.961 -9.181 -19.120 1.000 27.518 65 VAL B O 1
ATOM 734 N N . THR B 1 67 ? 26.897 -7.289 -19.834 1.000 26.421 66 THR B N 1
ATOM 735 C CA . THR B 1 67 ? 26.159 -7.840 -20.999 1.000 25.392 66 THR B CA 1
ATOM 736 C C . THR B 1 67 ? 26.285 -6.831 -22.142 1.000 25.432 66 THR B C 1
ATOM 737 O O . THR B 1 67 ? 26.647 -5.674 -21.854 1.000 24.790 66 THR B O 1
ATOM 741 N N . LEU B 1 68 ? 25.995 -7.237 -23.381 1.000 25.992 67 LEU B N 1
ATOM 742 C CA . LEU B 1 68 ? 26.039 -6.325 -24.553 1.000 26.891 67 LEU B CA 1
ATOM 743 C C . LEU B 1 68 ? 25.131 -5.119 -24.288 1.000 27.689 67 LEU B C 1
ATOM 744 O O . LEU B 1 68 ? 25.552 -3.994 -24.615 1.000 27.590 67 LEU B O 1
ATOM 749 N N . ARG B 1 69 ? 23.953 -5.343 -23.694 1.000 28.680 68 ARG B N 1
ATOM 750 C CA . ARG B 1 69 ? 22.946 -4.276 -23.436 1.000 30.206 68 ARG B CA 1
ATOM 751 C C . ARG B 1 69 ? 23.537 -3.263 -22.446 1.000 29.112 68 ARG B C 1
ATOM 752 O O . ARG B 1 69 ? 23.380 -2.050 -22.683 1.000 28.439 68 ARG B O 1
ATOM 758 N N . VAL B 1 70 ? 24.200 -3.739 -21.387 1.000 29.066 69 VAL B N 1
ATOM 759 C CA . VAL B 1 70 ? 24.862 -2.866 -20.371 1.000 29.055 69 VAL B CA 1
ATOM 760 C C . VAL B 1 70 ? 25.904 -1.994 -21.085 1.000 28.746 69 VAL B C 1
ATOM 761 O O . VAL B 1 70 ? 25.944 -0.786 -20.799 1.000 27.967 69 VAL B O 1
ATOM 765 N N . LEU B 1 71 ? 26.697 -2.575 -21.994 1.000 28.800 70 LEU B N 1
ATOM 766 C CA . LEU B 1 71 ? 27.783 -1.856 -22.717 1.000 29.408 70 LEU B CA 1
ATOM 767 C C . LEU B 1 71 ? 27.168 -0.806 -23.649 1.000 30.239 70 LEU B C 1
ATOM 768 O O . LEU B 1 71 ? 27.732 0.298 -23.740 1.000 29.543 70 LEU B O 1
ATOM 773 N N . LEU B 1 72 ? 26.062 -1.147 -24.317 1.000 31.236 71 LEU B N 1
ATOM 774 C CA . LEU B 1 72 ? 25.307 -0.227 -25.211 1.000 32.136 71 LEU B CA 1
ATOM 775 C C . LEU B 1 72 ? 24.758 0.956 -24.402 1.000 34.121 71 LEU B C 1
ATOM 776 O O . LEU B 1 72 ? 24.860 2.098 -24.890 1.000 32.733 71 LEU B O 1
ATOM 781 N N . LYS B 1 73 ? 24.215 0.690 -23.208 1.000 36.961 72 LYS B N 1
ATOM 782 C CA . LYS B 1 73 ? 23.563 1.707 -22.337 1.000 40.056 72 LYS B CA 1
ATOM 783 C C . LYS B 1 73 ? 24.595 2.743 -21.872 1.000 40.860 72 LYS B C 1
ATOM 784 O O . LYS B 1 73 ? 24.265 3.939 -21.887 1.000 41.448 72 LYS B O 1
ATOM 790 N N . ASP B 1 74 ? 25.797 2.302 -21.494 1.000 41.799 73 ASP B N 1
ATOM 791 C CA . ASP B 1 74 ? 26.882 3.187 -20.990 1.000 43.898 73 ASP B CA 1
ATOM 792 C C . ASP B 1 74 ? 27.767 3.649 -22.159 1.000 42.440 73 ASP B C 1
ATOM 793 O O . ASP B 1 74 ? 28.832 4.232 -21.891 1.000 44.048 73 ASP B O 1
ATOM 798 N N . GLU B 1 75 ? 27.334 3.399 -23.401 1.000 41.915 74 GLU B N 1
ATOM 799 C CA . GLU B 1 75 ? 27.864 4.004 -24.656 1.000 42.349 74 GLU B CA 1
ATOM 800 C C . GLU B 1 75 ? 29.311 3.565 -24.925 1.000 40.687 74 GLU B C 1
ATOM 801 O O . GLU B 1 75 ? 30.014 4.300 -25.642 1.000 40.916 74 GLU B O 1
ATOM 807 N N . LEU B 1 76 ? 29.740 2.410 -24.407 1.000 38.858 75 LEU B N 1
ATOM 808 C CA . LEU B 1 76 ? 31.063 1.810 -24.741 1.000 37.680 75 LEU B CA 1
ATOM 809 C C . LEU B 1 76 ? 30.979 1.163 -26.128 1.000 36.524 75 LEU B C 1
ATOM 810 O O . LEU B 1 76 ? 32.010 1.114 -26.822 1.000 34.884 75 LEU B O 1
ATOM 815 N N . LEU B 1 77 ? 29.791 0.687 -26.508 1.000 36.200 76 LEU B N 1
ATOM 816 C CA . LEU B 1 77 ? 29.489 0.133 -27.854 1.000 36.910 76 LEU B CA 1
ATOM 817 C C . LEU B 1 77 ? 28.390 0.979 -28.495 1.000 36.843 76 LEU B C 1
ATOM 818 O O . LEU B 1 77 ? 27.526 1.476 -27.753 1.000 36.624 76 LEU B O 1
ATOM 823 N N . GLU B 1 78 ? 28.424 1.113 -29.821 1.000 38.799 77 GLU B N 1
ATOM 824 C CA . GLU B 1 78 ? 27.309 1.662 -30.634 1.000 41.058 77 GLU B CA 1
ATOM 825 C C . GLU B 1 78 ? 26.750 0.537 -31.500 1.000 40.460 77 GLU B C 1
ATOM 826 O O . GLU B 1 78 ? 27.501 -0.301 -32.001 1.000 39.135 77 GLU B O 1
ATOM 830 N N . PRO B 1 79 ? 25.414 0.481 -31.705 1.000 39.801 78 PRO B N 1
ATOM 831 C CA . PRO B 1 79 ? 24.819 -0.524 -32.584 1.000 39.551 78 PRO B CA 1
ATOM 832 C C . PRO B 1 79 ? 25.215 -0.213 -34.032 1.000 38.819 78 PRO B C 1
ATOM 833 O O . PRO B 1 79 ? 25.696 0.879 -34.268 1.000 38.898 78 PRO B O 1
ATOM 837 N N . GLY B 1 80 ? 25.019 -1.162 -34.950 1.000 38.666 79 GLY B N 1
ATOM 838 C CA . GLY B 1 80 ? 25.268 -0.944 -36.387 1.000 38.469 79 GLY B CA 1
ATOM 839 C C . GLY B 1 80 ? 25.448 -2.239 -37.152 1.000 38.159 79 GLY B C 1
ATOM 840 O O . GLY B 1 80 ? 25.448 -3.313 -36.516 1.000 37.234 79 GLY B O 1
ATOM 841 N N . GLU B 1 81 ? 25.593 -2.127 -38.477 1.000 38.370 80 GLU B N 1
ATOM 842 C CA . GLU B 1 81 ? 25.774 -3.264 -39.415 1.000 38.466 80 GLU B CA 1
ATOM 843 C C . GLU B 1 81 ? 27.260 -3.633 -39.478 1.000 35.911 80 GLU B C 1
ATOM 844 O O . GLU B 1 81 ? 28.088 -2.715 -39.609 1.000 35.233 80 GLU B O 1
ATOM 850 N N . GLY B 1 82 ? 27.569 -4.930 -39.362 1.000 34.549 81 GLY B N 1
ATOM 851 C CA . GLY B 1 82 ? 28.908 -5.513 -39.586 1.000 33.374 81 GLY B CA 1
ATOM 852 C C . GLY B 1 82 ? 29.945 -5.052 -38.574 1.000 33.169 81 GLY B C 1
ATOM 853 O O . GLY B 1 82 ? 31.145 -5.141 -38.894 1.000 33.954 81 GLY B O 1
ATOM 854 N N . VAL B 1 83 ? 29.522 -4.607 -37.387 1.000 32.444 82 VAL B N 1
ATOM 855 C CA . VAL B 1 83 ? 30.431 -4.048 -36.340 1.000 32.148 82 VAL B CA 1
ATOM 856 C C . VAL B 1 83 ? 31.019 -5.187 -35.491 1.000 32.446 82 VAL B C 1
ATOM 857 O O . VAL B 1 83 ? 31.979 -4.913 -34.746 1.000 32.042 82 VAL B O 1
ATOM 861 N N . LEU B 1 84 ? 30.468 -6.404 -35.581 1.000 31.682 83 LEU B N 1
ATOM 862 C CA . LEU B 1 84 ? 30.981 -7.603 -34.864 1.000 31.895 83 LEU B CA 1
ATOM 863 C C . LEU B 1 84 ? 31.587 -8.577 -35.879 1.000 31.985 83 LEU B C 1
ATOM 864 O O . LEU B 1 84 ? 31.049 -8.682 -37.004 1.000 32.123 83 LEU B O 1
ATOM 869 N N . SER B 1 85 ? 32.671 -9.253 -35.495 1.000 31.316 84 SER B N 1
ATOM 870 C CA . SER B 1 85 ? 33.427 -10.190 -36.363 1.000 32.148 84 SER B CA 1
ATOM 871 C C . SER B 1 85 ? 34.007 -11.340 -35.535 1.000 32.599 84 SER B C 1
ATOM 872 O O . SER B 1 85 ? 34.375 -11.114 -34.363 1.000 31.285 84 SER B O 1
ATOM 875 N N . ILE B 1 86 ? 34.072 -12.526 -36.141 1.000 33.836 85 ILE B N 1
ATOM 876 C CA . ILE B 1 86 ? 34.851 -13.700 -35.651 1.000 34.796 85 ILE B CA 1
ATOM 877 C C . ILE B 1 86 ? 35.777 -14.133 -36.790 1.000 35.596 85 ILE B C 1
ATOM 878 O O . ILE B 1 86 ? 35.268 -14.310 -37.910 1.000 36.247 85 ILE B O 1
ATOM 883 N N . TYR B 1 87 ? 37.077 -14.263 -36.516 1.000 37.745 86 TYR B N 1
ATOM 884 C CA . TYR B 1 87 ? 38.076 -14.906 -37.409 1.000 39.925 86 TYR B CA 1
ATOM 885 C C . TYR B 1 87 ? 38.515 -16.217 -36.752 1.000 39.547 86 TYR B C 1
ATOM 886 O O . TYR B 1 87 ? 38.978 -16.172 -35.599 1.000 38.812 86 TYR B O 1
ATOM 894 N N . TYR B 1 88 ? 38.355 -17.339 -37.460 1.000 41.287 87 TYR B N 1
ATOM 895 C CA . TYR B 1 88 ? 38.590 -18.712 -36.939 1.000 42.461 87 TYR B CA 1
ATOM 896 C C . TYR B 1 88 ? 38.855 -19.669 -38.109 1.000 43.685 87 TYR B C 1
ATOM 897 O O . TYR B 1 88 ? 37.980 -19.794 -38.989 1.000 44.673 87 TYR B O 1
ATOM 906 N N . LEU B 1 89 ? 40.030 -20.310 -38.109 1.000 45.983 88 LEU B N 1
ATOM 907 C CA . LEU B 1 89 ? 40.487 -21.291 -39.135 1.000 46.181 88 LEU B CA 1
ATOM 908 C C . LEU B 1 89 ? 40.306 -20.703 -40.542 1.000 46.109 88 LEU B C 1
ATOM 909 O O . LEU B 1 89 ? 39.719 -21.391 -41.403 1.000 46.655 88 LEU B O 1
ATOM 914 N N . GLY B 1 90 ? 40.776 -19.467 -40.748 1.000 46.738 89 GLY B N 1
ATOM 915 C CA . GLY B 1 90 ? 40.827 -18.778 -42.054 1.000 46.301 89 GLY B CA 1
ATOM 916 C C . GLY B 1 90 ? 39.470 -18.281 -42.531 1.000 46.762 89 GLY B C 1
ATOM 917 O O . GLY B 1 90 ? 39.395 -17.820 -43.688 1.000 47.022 89 GLY B O 1
ATOM 918 N N . ARG B 1 91 ? 38.437 -18.351 -41.684 1.000 47.022 90 ARG B N 1
ATOM 919 C CA . ARG B 1 91 ? 37.040 -17.970 -42.028 1.000 44.942 90 ARG B CA 1
ATOM 920 C C . ARG B 1 91 ? 36.618 -16.772 -41.166 1.000 43.719 90 ARG B C 1
ATOM 921 O O . ARG B 1 91 ? 36.832 -16.824 -39.933 1.000 41.708 90 ARG B O 1
ATOM 923 N N . LYS B 1 92 ? 36.037 -15.748 -41.800 1.000 41.818 91 LYS B N 1
ATOM 924 C CA . LYS B 1 92 ? 35.555 -14.500 -41.150 1.000 40.957 91 LYS B CA 1
ATOM 925 C C . LYS B 1 92 ? 34.023 -14.504 -41.128 1.000 39.349 91 LYS B C 1
ATOM 926 O O . LYS B 1 92 ? 33.418 -14.642 -42.207 1.000 39.841 91 LYS B O 1
ATOM 929 N N . PHE B 1 93 ? 33.431 -14.359 -39.940 1.000 37.317 92 PHE B N 1
ATOM 930 C CA . PHE B 1 93 ? 31.967 -14.219 -39.724 1.000 36.324 92 PHE B CA 1
ATOM 931 C C . PHE B 1 93 ? 31.684 -12.791 -39.253 1.000 35.121 92 PHE B C 1
ATOM 932 O O . PHE B 1 93 ? 32.346 -12.343 -38.305 1.000 32.992 92 PHE B O 1
ATOM 940 N N . THR B 1 94 ? 30.736 -12.109 -39.904 1.000 35.629 93 THR B N 1
ATOM 941 C CA . THR B 1 94 ? 30.388 -10.687 -39.650 1.000 36.256 93 THR B CA 1
ATOM 942 C C . THR B 1 94 ? 28.973 -10.620 -39.064 1.000 35.301 93 THR B C 1
ATOM 943 O O . THR B 1 94 ? 28.075 -11.295 -39.607 1.000 35.392 93 THR B O 1
ATOM 947 N N . GLY B 1 95 ? 28.796 -9.837 -37.994 1.000 33.882 94 GLY B N 1
ATOM 948 C CA . GLY B 1 95 ? 27.521 -9.700 -37.261 1.000 33.255 94 GLY B CA 1
ATOM 949 C C . GLY B 1 95 ? 27.089 -8.249 -37.129 1.000 32.291 94 GLY B C 1
ATOM 950 O O . GLY B 1 95 ? 27.972 -7.371 -37.069 1.000 31.699 94 GLY B O 1
ATOM 951 N N . ASP B 1 96 ? 25.774 -8.008 -37.100 1.000 31.105 95 ASP B N 1
ATOM 952 C CA . ASP B 1 96 ? 25.161 -6.694 -36.772 1.000 31.037 95 ASP B CA 1
ATOM 953 C C . ASP B 1 96 ? 24.824 -6.684 -35.280 1.000 30.922 95 ASP B C 1
ATOM 954 O O . ASP B 1 96 ? 24.270 -7.693 -34.803 1.000 31.345 95 ASP B O 1
ATOM 959 N N . LEU B 1 97 ? 25.161 -5.606 -34.568 1.000 29.613 96 LEU B N 1
ATOM 960 C CA . LEU B 1 97 ? 24.757 -5.416 -33.152 1.000 29.222 96 LEU B CA 1
ATOM 961 C C . LEU B 1 97 ? 23.457 -4.609 -33.124 1.000 29.052 96 LEU B C 1
ATOM 962 O O . LEU B 1 97 ? 23.456 -3.467 -33.619 1.000 29.489 96 LEU B O 1
ATOM 967 N N . GLN B 1 98 ? 22.397 -5.193 -32.567 1.000 28.906 97 GLN B N 1
ATOM 968 C CA . GLN B 1 98 ? 21.081 -4.529 -32.389 1.000 29.425 97 GLN B CA 1
ATOM 969 C C . GLN B 1 98 ? 21.108 -3.719 -31.091 1.000 28.719 97 GLN B C 1
ATOM 970 O O . GLN B 1 98 ? 21.929 -4.039 -30.211 1.000 27.698 97 GLN B O 1
ATOM 976 N N . LEU B 1 99 ? 20.230 -2.718 -30.985 1.000 28.609 98 LEU B N 1
ATOM 977 C CA . LEU B 1 99 ? 20.091 -1.843 -29.789 1.000 29.170 98 LEU B CA 1
ATOM 978 C C . LEU B 1 99 ? 19.643 -2.668 -28.578 1.000 29.243 98 LEU B C 1
ATOM 979 O O . LEU B 1 99 ? 19.933 -2.232 -27.449 1.000 29.882 98 LEU B O 1
ATOM 984 N N . ASP B 1 100 ? 18.969 -3.805 -28.800 1.000 30.029 99 ASP B N 1
ATOM 985 C CA . ASP B 1 100 ? 18.502 -4.717 -27.719 1.000 31.492 99 ASP B CA 1
ATOM 986 C C . ASP B 1 100 ? 19.638 -5.657 -27.288 1.000 31.330 99 ASP B C 1
ATOM 987 O O . ASP B 1 100 ? 19.401 -6.469 -26.382 1.000 31.632 99 ASP B O 1
ATOM 992 N N . GLY B 1 101 ? 20.812 -5.573 -27.925 1.000 31.524 100 GLY B N 1
ATOM 993 C CA . GLY B 1 101 ? 22.022 -6.323 -27.532 1.000 31.500 100 GLY B CA 1
ATOM 994 C C . GLY B 1 101 ? 22.113 -7.687 -28.201 1.000 31.678 100 GLY B C 1
ATOM 995 O O . GLY B 1 101 ? 23.073 -8.425 -27.898 1.000 31.971 100 GLY B O 1
ATOM 996 N N . ARG B 1 102 ? 21.169 -8.026 -29.082 1.000 30.659 101 ARG B N 1
ATOM 997 C CA . ARG B 1 102 ? 21.201 -9.293 -29.857 1.000 31.996 101 ARG B CA 1
ATOM 998 C C . ARG B 1 102 ? 22.067 -9.084 -31.103 1.000 31.476 101 ARG B C 1
ATOM 999 O O . ARG B 1 102 ? 22.329 -7.911 -31.461 1.000 30.906 101 ARG B O 1
ATOM 1007 N N . ILE B 1 103 ? 22.510 -10.188 -31.712 1.000 30.281 102 ILE B N 1
ATOM 1008 C CA . ILE B 1 103 ? 23.453 -10.209 -32.869 1.000 29.934 102 ILE B CA 1
ATOM 1009 C C . ILE B 1 103 ? 22.748 -10.851 -34.065 1.000 30.356 102 ILE B C 1
ATOM 1010 O O . ILE B 1 103 ? 22.218 -11.965 -33.905 1.000 30.532 102 ILE B O 1
ATOM 1015 N N . VAL B 1 104 ? 22.763 -10.174 -35.216 1.000 31.024 103 VAL B N 1
ATOM 1016 C CA . VAL B 1 104 ? 22.311 -10.729 -36.525 1.000 32.119 103 VAL B CA 1
ATOM 1017 C C . VAL B 1 104 ? 23.553 -11.214 -37.273 1.000 32.332 103 VAL B C 1
ATOM 1018 O O . VAL B 1 104 ? 24.392 -10.365 -37.622 1.000 31.741 103 VAL B O 1
ATOM 1022 N N . TRP B 1 105 ? 23.677 -12.527 -37.483 1.000 33.287 104 TRP B N 1
ATOM 1023 C CA . TRP B 1 105 ? 24.689 -13.118 -38.397 1.000 34.803 104 TRP B CA 1
ATOM 1024 C C . TRP B 1 105 ? 24.290 -12.772 -39.834 1.000 36.318 104 TRP B C 1
ATOM 1025 O O . TRP B 1 105 ? 23.191 -13.184 -40.255 1.000 36.953 104 TRP B O 1
ATOM 1036 N N . GLN B 1 106 ? 25.144 -12.029 -40.543 1.000 38.772 105 GLN B N 1
ATOM 1037 C CA . GLN B 1 106 ? 24.833 -11.431 -41.870 1.000 40.468 105 GLN B CA 1
ATOM 1038 C C . GLN B 1 106 ? 24.535 -12.530 -42.899 1.000 41.973 105 GLN B C 1
ATOM 1039 O O . GLN B 1 106 ? 23.625 -12.315 -43.721 1.000 43.182 105 GLN B O 1
ATOM 1045 N N . GLU B 1 107 ? 25.254 -13.657 -42.852 1.000 43.893 106 GLU B N 1
ATOM 1046 C CA . GLU B 1 107 ? 25.163 -14.740 -43.873 1.000 45.460 106 GLU B CA 1
ATOM 1047 C C . GLU B 1 107 ? 23.714 -15.238 -43.980 1.000 46.107 106 GLU B C 1
ATOM 1048 O O . GLU B 1 107 ? 23.201 -15.298 -45.114 1.000 48.140 106 GLU B O 1
ATOM 1054 N N . THR B 1 108 ? 23.080 -15.563 -42.847 1.000 45.121 107 THR B N 1
ATOM 1055 C CA . THR B 1 108 ? 21.764 -16.258 -42.777 1.000 43.935 107 THR B CA 1
ATOM 1056 C C . THR B 1 108 ? 20.653 -15.336 -42.253 1.000 43.343 107 THR B C 1
ATOM 1057 O O . THR B 1 108 ? 19.475 -15.693 -42.437 1.000 44.318 107 THR B O 1
ATOM 1061 N N . GLY B 1 109 ? 21.000 -14.222 -41.600 1.000 42.061 108 GLY B N 1
ATOM 1062 C CA . GLY B 1 109 ? 20.031 -13.331 -40.932 1.000 40.745 108 GLY B CA 1
ATOM 1063 C C . GLY B 1 109 ? 19.544 -13.899 -39.607 1.000 40.386 108 GLY B C 1
ATOM 1064 O O . GLY B 1 109 ? 18.628 -13.297 -39.018 1.000 40.522 108 GLY B O 1
ATOM 1065 N N . GLN B 1 110 ? 20.134 -15.008 -39.144 1.000 40.678 109 GLN B N 1
ATOM 1066 C CA . GLN B 1 110 ? 19.818 -15.651 -37.840 1.000 41.249 109 GLN B CA 1
ATOM 1067 C C . GLN B 1 110 ? 20.168 -14.680 -36.708 1.000 39.751 109 GLN B C 1
ATOM 1068 O O . GLN B 1 110 ? 21.232 -14.033 -36.795 1.000 38.370 109 GLN B O 1
ATOM 1074 N N . VAL B 1 111 ? 19.307 -14.599 -35.689 1.000 37.869 110 VAL B N 1
ATOM 1075 C CA . VAL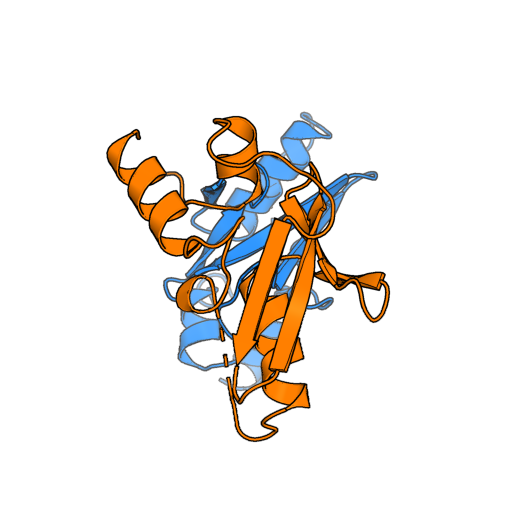 B 1 111 ? 19.470 -13.703 -34.508 1.000 36.919 110 VAL B CA 1
ATOM 1076 C C . VAL B 1 111 ? 19.947 -14.553 -33.324 1.000 36.452 110 VAL B C 1
ATOM 1077 O O . VAL B 1 111 ? 19.305 -15.588 -33.041 1.000 35.611 110 VAL B O 1
ATOM 1081 N N . PHE B 1 112 ? 21.034 -14.129 -32.669 1.000 34.117 111 PHE B N 1
ATOM 1082 C CA . PHE B 1 112 ? 21.634 -14.798 -31.487 1.000 32.637 111 PHE B CA 1
ATOM 1083 C C . PHE B 1 112 ? 21.494 -13.875 -30.271 1.000 32.079 111 PHE B C 1
ATOM 1084 O O . PHE B 1 112 ? 21.589 -12.639 -30.426 1.000 29.946 111 PHE B O 1
ATOM 1092 N N . ASN B 1 113 ? 21.271 -14.472 -29.096 1.000 32.188 112 ASN B N 1
ATOM 1093 C CA . ASN B 1 113 ? 20.995 -13.771 -27.814 1.0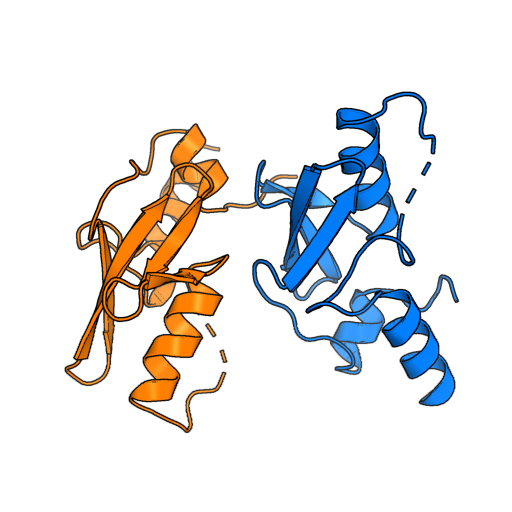00 33.002 112 ASN B CA 1
ATOM 1094 C C . ASN B 1 113 ? 22.299 -13.356 -27.122 1.000 31.890 112 ASN B C 1
ATOM 1095 O O . ASN B 1 113 ? 22.203 -12.640 -26.105 1.000 31.750 112 ASN B O 1
ATOM 1100 N N . SER B 1 114 ? 23.463 -13.800 -27.614 1.000 29.636 113 SER B N 1
ATOM 1101 C CA . SER B 1 114 ? 24.773 -13.570 -26.949 1.000 28.988 113 SER B CA 1
ATOM 1102 C C . SER B 1 114 ? 25.938 -13.759 -27.919 1.000 28.883 113 SER B C 1
ATOM 1103 O O . SER B 1 114 ? 25.805 -14.435 -28.938 1.000 27.393 113 SER B O 1
ATOM 1106 N N . PRO B 1 115 ? 27.118 -13.162 -27.625 1.000 28.783 114 PRO B N 1
ATOM 1107 C CA . PRO B 1 115 ? 28.342 -13.457 -28.371 1.000 29.055 114 PRO B CA 1
ATOM 1108 C C . PRO B 1 115 ? 28.696 -14.954 -28.359 1.000 29.438 114 PRO B C 1
ATOM 1109 O O . PRO B 1 115 ? 29.130 -15.450 -29.379 1.000 28.596 114 PRO B O 1
ATOM 1113 N N . SER B 1 116 ? 28.496 -15.624 -27.218 1.000 30.004 115 SER B N 1
ATOM 1114 C CA . SER B 1 116 ? 28.776 -17.071 -27.010 1.000 30.902 115 SER B CA 1
ATOM 1115 C C . SER B 1 116 ? 27.941 -17.922 -27.968 1.000 30.721 115 SER B C 1
ATOM 1116 O O . SER B 1 116 ? 28.531 -18.780 -28.646 1.000 31.526 115 SER B O 1
ATOM 1119 N N . ALA B 1 117 ? 26.622 -17.710 -27.988 1.000 30.351 116 ALA B N 1
ATOM 1120 C CA . ALA B 1 117 ? 25.669 -18.423 -28.869 1.000 30.674 116 ALA B CA 1
ATOM 1121 C C . ALA B 1 117 ? 26.138 -18.288 -30.321 1.000 30.960 116 ALA B C 1
ATOM 1122 O O . ALA B 1 117 ? 26.221 -19.322 -31.011 1.000 31.427 116 ALA B O 1
ATOM 1124 N N . 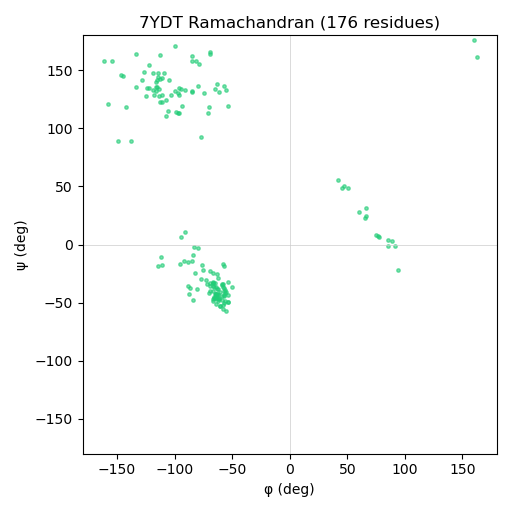TRP B 1 118 ? 26.450 -17.060 -30.753 1.000 30.082 117 TRP B N 1
ATOM 1125 C CA . TRP B 1 118 ? 26.905 -16.745 -32.134 1.000 30.120 117 TRP B CA 1
ATOM 1126 C C . TRP B 1 118 ? 28.245 -17.431 -32.423 1.000 30.113 117 TRP B C 1
ATOM 1127 O O . TRP B 1 118 ? 28.347 -18.105 -33.469 1.000 29.648 117 TRP B O 1
ATOM 1138 N N . ALA B 1 119 ? 29.231 -17.253 -31.540 1.000 29.751 118 ALA B N 1
ATOM 1139 C CA . ALA B 1 119 ? 30.617 -17.748 -31.714 1.000 31.519 118 ALA B CA 1
ATOM 1140 C C . ALA B 1 119 ? 30.630 -19.283 -31.754 1.000 32.689 118 ALA B C 1
ATOM 1141 O O . ALA B 1 119 ? 31.344 -19.834 -32.608 1.000 33.272 118 ALA B O 1
ATOM 1143 N N . THR B 1 120 ? 29.876 -19.944 -30.868 1.000 33.737 119 THR B N 1
ATOM 1144 C CA . THR B 1 120 ? 29.782 -21.428 -30.787 1.000 34.323 119 THR B CA 1
ATOM 1145 C C . THR B 1 120 ? 29.192 -21.964 -32.098 1.000 35.117 119 THR B C 1
ATOM 1146 O O . THR B 1 120 ? 29.776 -22.906 -32.658 1.000 36.132 119 THR B O 1
ATOM 1150 N N . HIS B 1 121 ? 28.087 -21.375 -32.564 1.000 35.794 120 HIS B N 1
ATOM 1151 C CA . HIS B 1 121 ? 27.392 -21.751 -33.824 1.000 35.994 120 HIS B CA 1
ATOM 1152 C C . HIS B 1 121 ? 28.379 -21.694 -34.996 1.000 36.250 120 HIS B C 1
ATOM 1153 O O . HIS B 1 121 ? 28.552 -22.728 -35.668 1.000 36.930 120 HIS B O 1
ATOM 1160 N N . CYS B 1 122 ? 29.007 -20.535 -35.216 1.000 35.664 121 CYS B N 1
ATOM 1161 C CA . CYS B 1 122 ? 29.925 -20.259 -36.356 1.000 36.479 121 CYS B CA 1
ATOM 1162 C C . CYS B 1 122 ? 31.138 -21.199 -36.317 1.000 36.409 121 CYS B C 1
ATOM 1163 O O . CYS B 1 122 ? 31.499 -21.741 -37.380 1.000 35.042 121 CYS B O 1
ATOM 1166 N N . LYS B 1 123 ? 31.753 -21.367 -35.143 1.000 37.251 122 LYS B N 1
ATOM 1167 C CA . LYS B 1 123 ? 32.989 -22.178 -34.961 1.000 39.682 122 LYS B CA 1
ATOM 1168 C C . LYS B 1 123 ? 32.691 -23.663 -35.215 1.000 39.878 122 LYS B C 1
ATOM 1169 O O . LYS B 1 123 ? 33.598 -24.360 -35.706 1.000 39.431 122 LYS B O 1
ATOM 1175 N N . LYS B 1 124 ? 31.479 -24.125 -34.892 1.000 41.250 123 LYS B N 1
ATOM 1176 C CA . LYS B 1 124 ? 31.043 -25.532 -35.111 1.000 44.153 123 LYS B CA 1
ATOM 1177 C C . LYS B 1 124 ? 30.901 -25.812 -36.613 1.000 44.378 123 LYS B C 1
ATOM 1178 O O . LYS B 1 124 ? 31.167 -26.961 -37.011 1.000 45.100 123 LYS B O 1
ATOM 1184 N N . LEU B 1 125 ? 30.495 -24.812 -37.406 1.000 43.670 124 LEU B N 1
ATOM 1185 C CA . LEU B 1 125 ? 30.262 -24.958 -38.871 1.000 44.241 124 LEU B CA 1
ATOM 1186 C C . LEU B 1 125 ? 31.588 -25.174 -39.612 1.000 44.064 124 LEU B C 1
ATOM 1187 O O . LEU B 1 125 ? 31.536 -25.731 -40.727 1.000 45.014 124 LEU B O 1
ATOM 1192 N N . VAL B 1 126 ? 32.719 -24.751 -39.034 1.000 43.021 125 VAL B N 1
ATOM 1193 C CA . VAL B 1 126 ? 34.078 -24.906 -39.641 1.000 44.337 125 VAL B CA 1
ATOM 1194 C C . VAL B 1 126 ? 34.921 -25.898 -38.823 1.000 44.183 125 VAL B C 1
ATOM 1195 O O . VAL B 1 126 ? 35.993 -26.282 -39.320 1.000 45.182 125 VAL B O 1
ATOM 1198 N N . ASN B 1 127 ? 34.465 -26.302 -37.632 1.000 44.706 126 ASN B N 1
ATOM 1199 C CA . ASN B 1 127 ? 35.148 -27.306 -36.770 1.000 45.310 126 ASN B CA 1
ATOM 1200 C C . ASN B 1 127 ? 34.105 -28.067 -35.953 1.000 44.835 126 ASN B C 1
ATOM 1201 O O . ASN B 1 127 ? 33.791 -27.675 -34.831 1.000 44.282 126 ASN B O 1
ATOM 1206 N N . PRO B 1 128 ? 33.554 -29.187 -36.479 1.000 44.150 127 PRO B N 1
ATOM 1207 C CA . PRO B 1 128 ? 32.512 -29.945 -35.780 1.000 44.998 127 PRO B CA 1
ATOM 1208 C C . PRO B 1 128 ? 32.862 -30.446 -34.366 1.000 46.557 127 PRO B C 1
ATOM 1209 O O . PRO B 1 128 ? 31.941 -30.765 -33.638 1.000 47.528 127 PRO B O 1
ATOM 1213 N N . ALA B 1 129 ? 34.150 -30.500 -34.008 1.000 48.718 128 ALA B N 1
ATOM 1214 C CA . ALA B 1 129 ? 34.658 -31.045 -32.723 1.000 51.813 128 ALA B CA 1
ATOM 1215 C C . ALA B 1 129 ? 34.570 -30.005 -31.594 1.000 53.904 128 ALA B C 1
ATOM 1216 O O . ALA B 1 129 ? 34.515 -30.429 -30.424 1.000 55.927 128 ALA B O 1
ATOM 1218 N N . LYS B 1 130 ? 34.565 -28.706 -31.920 1.000 55.281 129 LYS B N 1
ATOM 1219 C CA . LYS B 1 130 ? 34.580 -27.587 -30.932 1.000 55.589 129 LYS B CA 1
ATOM 1220 C C . LYS B 1 130 ? 33.323 -27.656 -30.050 1.000 56.872 129 LYS B C 1
ATOM 1221 O O . LYS B 1 130 ? 32.213 -27.779 -30.606 1.000 55.946 129 LYS B O 1
ATOM 1224 N N . LYS B 1 131 ? 33.499 -27.571 -28.726 0.800 57.847 130 LYS B N 1
ATOM 1225 C CA . LYS B 1 131 ? 32.421 -27.728 -27.708 0.800 57.832 130 LYS B CA 1
ATOM 1230 N N . GLY B 1 135 ? 32.055 -16.860 -24.732 1.000 48.091 134 GLY B N 1
ATOM 1231 C CA . GLY B 1 135 ? 32.625 -16.771 -26.090 1.000 46.897 134 GLY B CA 1
ATOM 1232 C C . GLY B 1 135 ? 32.970 -15.343 -26.479 1.000 46.744 134 GLY B C 1
ATOM 1233 O O . GLY B 1 135 ? 33.015 -15.062 -27.695 1.000 49.823 134 GLY B O 1
ATOM 1234 N N . TRP B 1 136 ? 33.233 -14.479 -25.493 1.000 43.273 135 TRP B N 1
ATOM 1235 C CA . TRP B 1 136 ? 33.598 -13.052 -25.694 1.000 41.247 135 TRP B CA 1
ATOM 1236 C C . TRP B 1 136 ? 35.051 -12.947 -26.176 1.000 41.789 135 TRP B C 1
ATOM 1237 O O . TRP B 1 136 ? 35.396 -11.908 -26.773 1.000 44.369 135 TRP B O 1
ATOM 1248 N N . ALA B 1 137 ? 35.868 -13.975 -25.918 1.000 40.598 136 ALA B N 1
ATOM 1249 C CA . ALA B 1 137 ? 37.313 -14.016 -26.251 1.000 40.799 136 ALA B CA 1
ATOM 1250 C C . ALA B 1 137 ? 37.516 -14.032 -27.773 1.000 40.018 136 ALA B C 1
ATOM 1251 O O . ALA B 1 137 ? 38.528 -13.471 -28.227 1.000 41.939 136 ALA B O 1
ATOM 1253 N N . SER B 1 138 ? 36.586 -14.638 -28.523 1.000 39.380 137 SER B N 1
ATOM 1254 C CA . SER B 1 138 ? 36.682 -14.882 -29.988 1.000 39.668 137 SER B CA 1
ATOM 1255 C C . SER B 1 138 ? 35.974 -13.783 -30.794 1.000 37.565 137 SER B C 1
ATOM 1256 O O . SER B 1 138 ? 36.219 -13.704 -32.012 1.000 37.626 137 SER B O 1
ATOM 1259 N N . VAL B 1 139 ? 35.114 -12.983 -30.159 1.000 35.712 138 VAL B N 1
ATOM 1260 C CA . VAL B 1 139 ? 34.299 -11.941 -30.850 1.000 34.991 138 VAL B CA 1
ATOM 1261 C C . VAL B 1 139 ? 35.021 -10.598 -30.720 1.000 33.889 138 VAL B C 1
ATOM 1262 O O . VAL B 1 139 ? 35.494 -10.278 -29.611 1.000 33.095 138 VAL B O 1
ATOM 1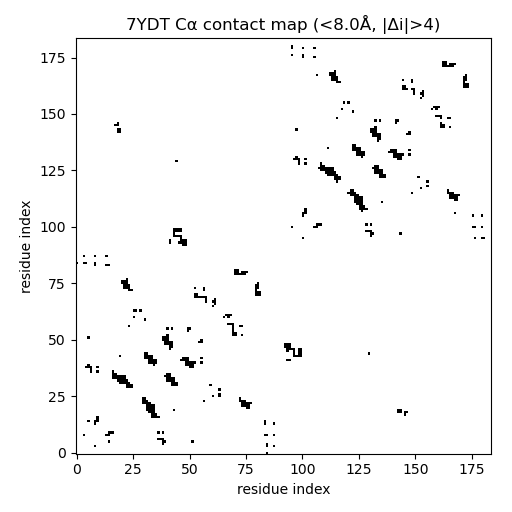266 N N . LYS B 1 140 ? 35.096 -9.856 -31.826 1.000 32.618 139 LYS B N 1
ATOM 1267 C CA . LYS B 1 140 ? 35.680 -8.493 -31.886 1.000 32.614 139 LYS B CA 1
ATOM 1268 C C . LYS B 1 140 ? 34.577 -7.498 -32.252 1.000 31.251 139 LYS B C 1
ATOM 1269 O O . LYS B 1 140 ? 33.703 -7.855 -33.068 1.000 30.465 139 LYS B O 1
ATOM 1275 N N . TYR B 1 141 ? 34.608 -6.315 -31.635 1.000 30.225 140 TYR B N 1
ATOM 1276 C CA . TYR B 1 141 ? 33.788 -5.134 -32.007 1.000 30.029 140 TYR B CA 1
ATOM 1277 C C . TYR B 1 141 ? 34.701 -4.112 -32.696 1.000 29.334 140 TYR B C 1
ATOM 1278 O O . TYR B 1 141 ? 35.630 -3.609 -32.039 1.000 28.674 140 TYR B O 1
ATOM 1287 N N . LYS B 1 142 ? 34.456 -3.847 -33.982 1.000 29.553 141 LYS B N 1
ATOM 1288 C CA . LYS B 1 142 ? 35.262 -2.934 -34.838 1.000 30.557 141 LYS B CA 1
ATOM 1289 C C . LYS B 1 142 ? 36.756 -3.217 -34.621 1.000 31.045 141 LYS B C 1
ATOM 1290 O O . LYS B 1 142 ? 37.511 -2.258 -34.377 1.000 29.861 141 LYS B O 1
ATOM 1296 N N . GLY B 1 143 ? 37.150 -4.495 -34.680 1.000 32.058 142 GLY B N 1
ATOM 1297 C CA . GLY B 1 143 ? 38.558 -4.940 -34.718 1.000 32.074 142 GLY B CA 1
ATOM 1298 C C . GLY B 1 143 ? 39.197 -5.082 -33.344 1.000 32.721 142 GLY B C 1
ATOM 1299 O O . GLY B 1 143 ? 40.405 -5.385 -33.301 1.000 34.544 142 GLY B O 1
ATOM 1300 N N . GLN B 1 144 ? 38.442 -4.890 -32.256 1.000 32.800 143 GLN B N 1
ATOM 1301 C CA . GLN B 1 144 ? 38.957 -5.013 -30.864 1.000 32.841 143 GLN B CA 1
ATOM 1302 C C . GLN B 1 144 ? 38.146 -6.071 -30.106 1.000 33.227 143 GLN B C 1
ATOM 1303 O O . GLN B 1 144 ? 36.907 -6.042 -30.199 1.000 32.465 143 GLN B O 1
ATOM 1309 N N . LYS B 1 145 ? 38.830 -6.957 -29.374 1.000 34.606 144 LYS B N 1
ATOM 1310 C CA . LYS B 1 145 ? 38.214 -8.093 -28.632 1.000 35.920 144 LYS B CA 1
ATOM 1311 C C . LYS B 1 145 ? 37.143 -7.541 -27.681 1.000 33.186 144 LYS B C 1
ATOM 1312 O O . LYS B 1 145 ? 37.445 -6.554 -26.980 1.000 31.835 144 LYS B O 1
ATOM 1318 N N . LEU B 1 146 ? 35.948 -8.148 -27.671 1.000 31.358 145 LEU B N 1
ATOM 1319 C CA . LEU B 1 146 ? 34.788 -7.723 -26.834 1.000 31.041 145 LEU B CA 1
ATOM 1320 C C . LEU B 1 146 ? 35.180 -7.737 -25.355 1.000 30.160 145 LEU B C 1
ATOM 1321 O O . LEU B 1 146 ? 34.687 -6.868 -24.609 1.000 29.207 145 LEU B O 1
ATOM 1326 N N . ASP B 1 147 ? 36.003 -8.711 -24.957 1.000 29.386 146 ASP B N 1
ATOM 1327 C CA . ASP B 1 147 ? 36.506 -8.889 -23.568 1.000 30.432 146 ASP B CA 1
ATOM 1328 C C . ASP B 1 147 ? 37.164 -7.594 -23.067 1.000 29.559 146 ASP B C 1
ATOM 1329 O O . ASP B 1 147 ? 37.086 -7.340 -21.849 1.000 28.807 146 ASP B O 1
ATOM 1334 N N . LYS B 1 148 ? 37.785 -6.807 -23.953 1.000 29.224 147 LYS B N 1
ATOM 1335 C CA . LYS B 1 148 ? 38.421 -5.509 -23.587 1.000 29.606 147 LYS B CA 1
ATOM 1336 C C . LYS B 1 148 ? 37.339 -4.509 -23.155 1.000 28.167 147 LYS B C 1
ATOM 1337 O O . LYS B 1 148 ? 37.607 -3.712 -22.238 1.000 27.245 147 LYS B O 1
ATOM 1343 N N . TYR B 1 149 ? 36.160 -4.551 -23.783 1.000 27.201 148 TYR B N 1
ATOM 1344 C CA . TYR B 1 149 ? 35.004 -3.672 -23.459 1.000 26.458 148 TYR B CA 1
ATOM 1345 C C . TYR B 1 149 ? 34.445 -4.067 -22.087 1.000 26.259 148 TYR B C 1
ATOM 1346 O O . TYR B 1 149 ? 34.130 -3.163 -21.294 1.000 25.009 148 TYR B O 1
ATOM 1355 N N . LYS B 1 150 ? 34.375 -5.372 -21.802 1.000 27.264 149 LYS B N 1
ATOM 1356 C CA . LYS B 1 150 ? 34.000 -5.913 -20.468 1.000 28.394 149 LYS B CA 1
ATOM 1357 C C . LYS B 1 150 ? 34.968 -5.365 -19.410 1.000 27.855 149 LYS B C 1
ATOM 1358 O O . LYS B 1 150 ? 34.488 -4.809 -18.406 1.000 28.018 149 LYS B O 1
ATOM 1364 N N . ALA B 1 151 ? 36.278 -5.505 -19.632 1.000 27.791 150 ALA B N 1
ATOM 1365 C CA . ALA B 1 151 ? 37.344 -5.015 -18.724 1.000 28.258 150 ALA B CA 1
ATOM 1366 C C . ALA B 1 151 ? 37.172 -3.507 -18.486 1.000 29.169 150 ALA B C 1
ATOM 1367 O O . ALA B 1 151 ? 37.196 -3.086 -17.312 1.000 28.283 150 ALA B O 1
ATOM 1369 N N . ALA B 1 152 ? 36.987 -2.731 -19.560 1.000 29.460 151 ALA B N 1
ATOM 1370 C CA . ALA B 1 152 ? 36.807 -1.260 -19.519 1.000 30.499 151 ALA B CA 1
ATOM 1371 C C . ALA B 1 152 ? 35.612 -0.897 -18.624 1.000 31.483 151 ALA B C 1
ATOM 1372 O O . ALA B 1 152 ? 35.741 0.050 -17.821 1.000 33.090 151 ALA B O 1
ATOM 1374 N N . TRP B 1 153 ? 34.498 -1.625 -18.734 1.000 32.262 152 TRP B N 1
ATOM 1375 C CA . TRP B 1 153 ? 33.265 -1.358 -17.944 1.000 32.965 152 TRP B CA 1
ATOM 1376 C C . TRP B 1 153 ? 33.521 -1.629 -16.454 1.000 33.778 152 TRP B C 1
ATOM 1377 O O . TRP B 1 153 ? 33.119 -0.785 -15.622 1.000 31.592 152 TRP B O 1
ATOM 1388 N N . LEU B 1 154 ? 34.147 -2.764 -16.128 1.000 34.815 153 LEU B N 1
ATOM 1389 C CA . LEU B 1 154 ? 34.461 -3.161 -14.726 1.000 36.962 153 LEU B CA 1
ATOM 1390 C C . LEU B 1 154 ? 35.376 -2.107 -14.085 1.000 38.569 153 LEU B C 1
ATOM 1391 O O . LEU B 1 154 ? 35.141 -1.773 -12.910 1.000 40.852 153 LEU B O 1
ATOM 1396 N N . ARG B 1 155 ? 36.359 -1.589 -14.830 1.000 39.816 154 ARG B N 1
ATOM 1397 C CA . ARG B 1 155 ? 37.264 -0.497 -14.371 1.000 42.504 154 ARG B CA 1
ATOM 1398 C C . ARG B 1 155 ? 36.448 0.780 -14.127 1.000 44.929 154 ARG B C 1
ATOM 1399 O O . ARG B 1 155 ? 36.698 1.441 -13.104 1.000 44.120 154 ARG B O 1
ATOM 1407 N N . ARG B 1 156 ? 35.513 1.106 -15.027 1.000 47.759 155 ARG B N 1
ATOM 1408 C CA . ARG B 1 156 ? 34.666 2.332 -14.961 1.000 51.034 155 ARG B CA 1
ATOM 1409 C C . ARG B 1 156 ? 33.623 2.204 -13.842 1.000 51.741 155 ARG B C 1
ATOM 1410 O O . ARG B 1 156 ? 33.249 3.252 -13.283 1.000 54.783 155 ARG B O 1
ATOM 1418 N N . HIS B 1 157 ? 33.170 0.981 -13.537 1.000 51.501 156 HIS B N 1
ATOM 1419 C CA . HIS B 1 157 ? 32.088 0.686 -12.555 1.000 50.852 156 HIS B CA 1
ATOM 1420 C C . HIS B 1 157 ? 32.575 -0.346 -11.532 1.000 51.621 156 HIS B C 1
ATOM 1421 O O . HIS B 1 157 ? 32.792 -0.031 -10.364 1.000 51.942 156 HIS B O 1
#

Foldseek 3Di:
DVVCALLNLLVVVLDDFAFQQKWFDDPHDIWTWGQDNNRWTQTPVPRDIHPGDVRVVLVVNCVVPVVDDDQQGMAGNNHRNVVSSVVVVVVD/DDADAQLNLLVVPVDPWAFQQKWFQDPNDIWTWTQDNNRWIQGPVPRDIHPGDCRVDDVVNCVVPVVDDDQQRMAGNNHRSVVSRVVVVVVD

Solvent-accessible surface area: 9851 Å² total; per-residue (Å²): 96,63,85,6,60,5,81,48,0,11,73,73,143,20,4,113,63,27,37,15,22,0,33,0,153,36,120,59,78,91,2,27,0,14,4,59,129,65,6,99,0,5,7,29,56,53,0,70,28,16,113,40,4,49,40,0,3,41,59,0,32,93,92,50,48,108,92,45,142,35,38,51,28,0,79,12,126,54,88,101,0,61,123,44,30,41,37,61,73,175,159,72,117,61,24,14,6,9,44,7,0,20,106,53,151,44,2,90,52,30,151,38,16,0,29,0,143,47,118,67,34,86,19,52,0,26,4,58,131,70,7,95,0,26,6,86,137,74,43,73,70,21,55,1,2,25,40,0,2,40,58,0,44,86,113,47,43,124,95,36,153,50,12,72,25,0,75,11,132,53,94,98,0,57,110,33,63,37,23,23,103,188,132,123

Nearest PDB structures (foldseek):
  7ydt-assembly2_B  TM=9.837E-01  e=2.650E-17  Mus musculus
  7ydw-assembly1_C  TM=9.982E-01  e=1.694E-16  Mus musculus
  7ydw-assembly1_D  TM=9.809E-01  e=1.694E-16  Mus musculus
  7ydt-assembly2_B  TM=1.011E+00  e=8.053E-19  Mus musculus
  7ydw-assembly1_D  TM=1.008E+00  e=1.010E-16  Mus musculus

Sequence (184 aa):
RRAVTLRVLLKDELLEPGEGVLSIYYLGRKFTGDLQLDGRIVWQETGQVFNSPSAWATHCKKLVNPAKKGWASVKYKGQKLDKYKAAWLRRHRRAVTLRVLLKDELLEPGEGVLSIYYLGRKFTGDLQLDGRIVWQETGQVFNSPSAWATHCKKLVNPAKKGWASVKYKGQKLDKYKAAWLRRH